Protein AF-A0A498LX15-F1 (afdb_monomer_lite)

Foldseek 3Di:
DPPADDDDPVLVVPADDCVVVFLADPVPDLADLAFFKDFDDDVLVVQQLCCVPAAVVDHWWKFFPDWDADPLEIEGEIETHHPVCCVVCVPTHTADQPPDPAWHDPSRDIDGPWPGNHQKDQWDWDDDPNYTDIDGDPPIDGHRGYDYDYHYDDPDDRDDPPVSRLVRMGTGHHDPVHDPPPPDDRDGSVVVVVVSVVPDDPDPDDPDD

Sequence (209 aa):
MKRFPDRSEAERAAQSPFLSTFTTSPAFSETSRYGNFRFTFPLTELMEAYKNQKCDGQEPVLRVFGTRLFKQEIEYVVLVHSPQSDEQFRDIPLLTSTSSPVVAYDRHQITWKAQAICETHHFQLETSGKTVEIQNKHPFQFYVWDHVSFVFHTKGMLTFPKKKLKASLSCLDLDPKVNLSCGENCSSLEAAKSFLKTLVDDEDGEEHA

Organism: Labeo rohita (NCBI:txid84645)

Secondary structure (DSSP, 8-state):
---S----HHHHHTS---GGGT--SGGG-SSBSS-SEEE---HHHHHHHHHHHHSTTSPPEEEEEEEEEETTEEEEEEEEE-GGGGGGGTTSPB--TTT-SSEEE-SS-EEE--S---SEEEEEEEEETTEEEEEEEEEEEE--EEEEEEEE--SSPPP--HHHHHHHEEE-PBPTT----SSS-PPPHHHHHHHHHHSPPPP------

Radius of gyration: 21.15 Å; chains: 1; bounding box: 55×47×57 Å

pLDDT: mean 82.87, std 12.57, range [35.38, 96.69]

Structure (mmCIF, N/CA/C/O backbone):
data_AF-A0A498LX15-F1
#
_entry.id   AF-A0A498LX15-F1
#
loop_
_atom_site.group_PDB
_atom_site.id
_atom_site.type_symbol
_atom_site.label_atom_id
_atom_site.label_alt_id
_atom_site.label_comp_id
_atom_site.label_asym_id
_atom_site.label_entity_id
_atom_site.label_seq_id
_atom_site.pdbx_PDB_ins_code
_atom_site.Cartn_x
_atom_site.Cartn_y
_atom_site.Cartn_z
_atom_site.occupancy
_atom_site.B_iso_or_equiv
_atom_site.auth_seq_id
_atom_site.auth_comp_id
_atom_site.auth_asym_id
_atom_site.auth_atom_id
_atom_site.pdbx_PDB_model_num
ATOM 1 N N . MET A 1 1 ? 24.096 -19.742 -7.261 1.00 39.66 1 MET A N 1
ATOM 2 C CA . MET A 1 1 ? 24.780 -18.997 -8.343 1.00 39.66 1 MET A CA 1
ATOM 3 C C . MET A 1 1 ? 24.643 -17.506 -8.044 1.00 39.66 1 MET A C 1
ATOM 5 O O . MET A 1 1 ? 23.520 -17.017 -8.025 1.00 39.66 1 MET A O 1
ATOM 9 N N . LYS A 1 2 ? 25.735 -16.806 -7.705 1.00 43.66 2 LYS A N 1
ATOM 10 C CA . LYS A 1 2 ? 25.717 -15.348 -7.472 1.00 43.66 2 LYS A CA 1
ATOM 11 C C . LYS A 1 2 ? 25.572 -14.670 -8.843 1.00 43.66 2 LYS A C 1
ATOM 13 O O . LYS A 1 2 ? 26.481 -14.773 -9.655 1.00 43.66 2 LYS A O 1
ATOM 18 N N . ARG A 1 3 ? 24.409 -14.069 -9.131 1.00 56.31 3 ARG A N 1
ATOM 19 C CA . ARG A 1 3 ? 24.126 -13.394 -10.419 1.00 56.31 3 ARG A CA 1
ATOM 20 C C . ARG A 1 3 ? 24.684 -11.970 -10.506 1.00 56.31 3 ARG A C 1
ATOM 22 O O . ARG A 1 3 ? 24.681 -11.400 -11.586 1.00 56.31 3 ARG A O 1
ATOM 29 N N . PHE A 1 4 ? 25.151 -11.407 -9.394 1.00 61.66 4 PHE A N 1
ATOM 30 C CA . PHE A 1 4 ? 25.659 -10.039 -9.332 1.00 61.66 4 PHE A CA 1
ATOM 31 C C . PHE A 1 4 ? 27.114 -10.020 -8.860 1.00 61.66 4 PHE A C 1
ATOM 33 O O . PHE A 1 4 ? 27.457 -10.803 -7.968 1.00 61.66 4 PHE A O 1
ATOM 40 N N . PRO A 1 5 ? 27.952 -9.125 -9.416 1.00 69.62 5 PRO A N 1
ATOM 41 C CA . PRO A 1 5 ? 29.314 -8.944 -8.942 1.00 69.62 5 PRO A CA 1
ATOM 42 C C . PRO A 1 5 ? 29.288 -8.332 -7.540 1.00 69.62 5 PRO A C 1
ATOM 44 O O . PRO A 1 5 ? 28.443 -7.478 -7.241 1.00 69.62 5 PRO A O 1
ATOM 47 N N . ASP A 1 6 ? 30.219 -8.764 -6.689 1.00 77.69 6 ASP A N 1
ATOM 48 C CA . ASP A 1 6 ? 30.437 -8.126 -5.395 1.00 77.69 6 ASP A CA 1
ATOM 49 C C . ASP A 1 6 ? 30.920 -6.691 -5.637 1.00 77.69 6 ASP A C 1
ATOM 51 O O . ASP A 1 6 ? 31.949 -6.454 -6.270 1.00 77.69 6 ASP A O 1
ATOM 55 N N . ARG A 1 7 ? 30.113 -5.736 -5.172 1.00 74.88 7 ARG A N 1
ATOM 56 C CA . ARG A 1 7 ? 30.312 -4.296 -5.349 1.00 74.88 7 ARG A CA 1
ATOM 57 C C . ARG A 1 7 ? 30.444 -3.612 -4.002 1.00 74.88 7 ARG A C 1
ATOM 59 O O . ARG A 1 7 ? 29.657 -3.903 -3.095 1.00 74.88 7 ARG A O 1
ATOM 66 N N . SER A 1 8 ? 31.396 -2.691 -3.918 1.00 81.19 8 SER A N 1
ATOM 67 C CA . SER A 1 8 ? 31.533 -1.735 -2.821 1.00 81.19 8 SER A CA 1
ATOM 68 C C . SER A 1 8 ? 30.362 -0.749 -2.795 1.00 81.19 8 SER A C 1
ATOM 70 O O . SER A 1 8 ? 29.613 -0.604 -3.762 1.00 81.19 8 SER A O 1
ATOM 72 N N . GLU A 1 9 ? 30.195 -0.056 -1.674 1.00 81.69 9 GLU A N 1
ATOM 73 C CA . GLU A 1 9 ? 29.127 0.928 -1.492 1.00 81.69 9 GLU A CA 1
ATOM 74 C C . GLU A 1 9 ? 29.247 2.109 -2.469 1.00 81.69 9 GLU A C 1
ATOM 76 O O . GLU A 1 9 ? 28.257 2.496 -3.086 1.00 81.69 9 GLU A O 1
ATOM 81 N N . ALA A 1 10 ? 30.471 2.592 -2.718 1.00 80.00 10 ALA A N 1
ATOM 82 C CA . ALA A 1 10 ? 30.743 3.641 -3.702 1.00 80.00 10 ALA A CA 1
ATOM 83 C C . ALA A 1 10 ? 30.374 3.215 -5.136 1.00 80.00 10 ALA A C 1
ATOM 85 O O . ALA A 1 10 ? 29.780 3.990 -5.882 1.00 80.00 10 ALA A O 1
ATOM 86 N N . GLU A 1 11 ? 30.660 1.965 -5.515 1.00 76.88 11 GLU A N 1
ATOM 87 C CA . GLU A 1 11 ? 30.295 1.421 -6.833 1.00 76.88 11 GLU A CA 1
ATOM 88 C C . GLU A 1 11 ? 28.773 1.262 -6.995 1.00 76.88 11 GLU A C 1
ATOM 90 O O . GLU A 1 11 ? 28.254 1.416 -8.098 1.00 76.88 11 GLU A O 1
ATOM 95 N N . ARG A 1 12 ? 28.036 0.982 -5.909 1.00 76.88 12 ARG A N 1
ATOM 96 C CA . ARG A 1 12 ? 26.562 0.962 -5.925 1.00 76.88 12 ARG A CA 1
ATOM 97 C C . ARG A 1 12 ? 25.975 2.366 -6.022 1.00 76.88 12 ARG A C 1
ATOM 99 O O . ARG A 1 12 ? 25.007 2.549 -6.747 1.00 76.88 12 ARG A O 1
ATOM 106 N N . ALA A 1 13 ? 26.558 3.338 -5.325 1.00 77.50 13 ALA A N 1
ATOM 107 C CA . ALA A 1 13 ? 26.112 4.729 -5.362 1.00 77.50 13 ALA A CA 1
ATOM 108 C C . ALA A 1 13 ? 26.361 5.399 -6.726 1.00 77.50 13 ALA A C 1
ATOM 110 O O . ALA A 1 13 ? 25.572 6.238 -7.147 1.00 77.50 13 ALA A O 1
ATOM 111 N N . ALA A 1 14 ? 27.424 5.009 -7.438 1.00 78.19 14 ALA A N 1
ATOM 112 C CA . ALA A 1 14 ? 27.728 5.513 -8.779 1.00 78.19 14 ALA A CA 1
ATOM 113 C C . ALA A 1 14 ? 26.851 4.901 -9.894 1.00 78.19 14 ALA A C 1
ATOM 115 O O . ALA A 1 14 ? 26.885 5.370 -11.031 1.00 78.19 14 ALA A O 1
ATOM 116 N N . GLN A 1 15 ? 26.077 3.849 -9.599 1.00 75.94 15 GLN A N 1
ATOM 117 C CA . GLN A 1 15 ? 25.176 3.211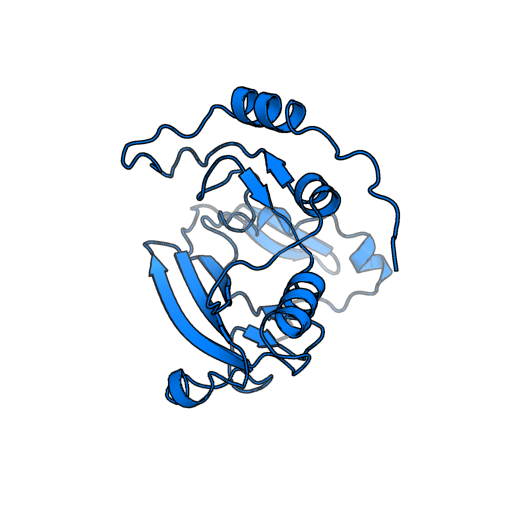 -10.558 1.00 75.94 15 GLN A CA 1
ATOM 118 C C . GLN A 1 15 ? 24.041 4.175 -10.929 1.00 75.94 15 GLN A C 1
ATOM 120 O O . GLN A 1 15 ? 23.268 4.598 -10.070 1.00 75.94 15 GLN A O 1
ATOM 125 N N . SER A 1 16 ? 23.878 4.452 -12.226 1.00 76.75 16 SER A N 1
ATOM 126 C CA . SER A 1 16 ? 22.709 5.185 -12.717 1.00 76.75 16 SER A CA 1
ATOM 127 C C . SER A 1 16 ? 21.409 4.486 -12.284 1.00 76.75 16 SER A C 1
ATOM 129 O O . SER A 1 16 ? 21.320 3.258 -12.409 1.00 76.75 16 SER A O 1
ATOM 131 N N . PRO A 1 17 ? 20.394 5.223 -11.795 1.00 78.50 17 PRO A N 1
ATOM 132 C CA . PRO A 1 17 ? 19.120 4.633 -11.398 1.00 78.50 17 PRO A CA 1
ATOM 133 C C . PRO A 1 17 ? 18.496 3.849 -12.557 1.00 78.50 17 PRO A C 1
ATOM 135 O O . PRO A 1 17 ? 18.144 4.425 -13.581 1.00 78.50 17 PRO A O 1
ATOM 138 N N . PHE A 1 18 ? 18.377 2.530 -12.399 1.00 78.44 18 PHE A N 1
ATOM 139 C CA . PHE A 1 18 ? 17.846 1.639 -13.438 1.00 78.44 18 PHE A CA 1
ATOM 140 C C . PHE A 1 18 ? 16.548 0.940 -13.032 1.00 78.44 18 PHE A C 1
ATOM 142 O O . PHE A 1 18 ? 15.876 0.359 -13.875 1.00 78.44 18 PHE A O 1
ATOM 149 N N . LEU A 1 19 ? 16.186 0.964 -11.744 1.00 79.56 19 LEU A N 1
ATOM 150 C CA . LEU A 1 19 ? 15.029 0.224 -11.231 1.00 79.56 19 LEU A CA 1
ATOM 151 C C . LEU A 1 19 ? 13.710 0.692 -11.856 1.00 79.56 19 LEU A C 1
ATOM 153 O O . LEU A 1 19 ? 12.856 -0.145 -12.131 1.00 79.56 19 LEU A O 1
ATOM 157 N N . SER A 1 20 ? 13.583 1.987 -12.166 1.00 80.88 20 SER A N 1
ATOM 158 C CA . SER A 1 20 ? 12.406 2.554 -12.838 1.00 80.88 20 SER A CA 1
ATOM 159 C C . SER A 1 20 ? 12.133 1.923 -14.206 1.00 80.88 20 SER A C 1
ATOM 161 O O . SER A 1 20 ? 10.986 1.827 -14.631 1.00 80.88 20 SER A O 1
ATOM 163 N N . THR A 1 21 ? 13.171 1.420 -14.878 1.00 81.75 21 THR A N 1
ATOM 164 C CA . THR A 1 21 ? 13.057 0.686 -16.146 1.00 81.75 21 THR A CA 1
ATOM 165 C C . THR A 1 21 ? 12.397 -0.689 -15.975 1.00 81.75 21 THR A C 1
ATOM 167 O O . THR A 1 21 ? 11.868 -1.245 -16.936 1.00 81.75 21 THR A O 1
ATOM 170 N N . PHE A 1 22 ? 12.405 -1.239 -14.756 1.00 80.69 22 PHE A N 1
ATOM 171 C CA . PHE A 1 22 ? 11.835 -2.546 -14.419 1.00 80.69 22 PHE A CA 1
ATOM 172 C C . PHE A 1 22 ? 10.541 -2.452 -13.599 1.00 80.69 22 PHE A C 1
ATOM 174 O O . PHE A 1 22 ? 9.802 -3.428 -13.552 1.00 80.69 22 PHE A O 1
ATOM 181 N N . THR A 1 23 ? 10.228 -1.311 -12.982 1.00 85.19 23 THR A N 1
ATOM 182 C CA . THR A 1 23 ? 8.985 -1.083 -12.221 1.00 85.19 23 THR A CA 1
ATOM 183 C C . THR A 1 23 ? 7.890 -0.488 -13.112 1.00 85.19 23 THR A C 1
ATOM 185 O O . THR A 1 23 ? 7.385 0.599 -12.845 1.00 85.19 23 THR A O 1
ATOM 188 N N . THR A 1 24 ? 7.551 -1.156 -14.216 1.00 84.75 24 THR A N 1
ATOM 189 C CA . THR A 1 24 ? 6.571 -0.644 -15.198 1.00 84.75 24 THR A CA 1
ATOM 190 C C . THR A 1 24 ? 5.137 -1.094 -14.926 1.00 84.75 24 THR A C 1
ATOM 192 O O . THR A 1 24 ? 4.240 -0.763 -15.697 1.00 84.75 24 THR A O 1
ATOM 195 N N . SER A 1 25 ? 4.895 -1.880 -13.871 1.00 85.31 25 SER A N 1
ATOM 196 C CA . SER A 1 25 ? 3.533 -2.287 -13.525 1.00 85.31 25 SER A CA 1
ATOM 197 C C . SER A 1 25 ? 2.698 -1.099 -13.035 1.00 85.31 25 SER A C 1
ATOM 199 O O . SER A 1 25 ? 3.251 -0.214 -12.375 1.00 85.31 25 SER A O 1
ATOM 201 N N . PRO A 1 26 ? 1.369 -1.126 -13.212 1.00 84.38 26 PRO A N 1
ATOM 202 C CA . PRO A 1 26 ? 0.487 -0.085 -12.704 1.00 84.38 26 PRO A CA 1
ATOM 203 C C . PRO A 1 26 ? 0.595 0.226 -11.203 1.00 84.38 26 PRO A C 1
ATOM 205 O O . PRO A 1 26 ? 0.297 1.350 -10.815 1.00 84.38 26 PRO A O 1
ATOM 208 N N . ALA A 1 27 ? 1.067 -0.705 -10.362 1.00 82.62 27 ALA A N 1
ATOM 209 C CA . ALA A 1 27 ? 1.328 -0.442 -8.940 1.00 82.62 27 ALA A CA 1
ATOM 210 C C . ALA A 1 27 ? 2.377 0.663 -8.690 1.00 82.62 27 ALA A C 1
ATOM 212 O O . ALA A 1 27 ? 2.374 1.285 -7.630 1.00 82.62 27 ALA A O 1
ATOM 213 N N . PHE A 1 28 ? 3.256 0.914 -9.664 1.00 83.06 28 PHE A N 1
ATOM 214 C CA . PHE A 1 28 ? 4.273 1.970 -9.635 1.00 83.06 28 PHE A CA 1
ATOM 215 C C . PHE A 1 28 ? 3.934 3.131 -10.580 1.00 83.06 28 PHE A C 1
ATOM 217 O O . PHE A 1 28 ? 4.784 3.983 -10.828 1.00 83.06 28 PHE A O 1
ATOM 224 N N . SER A 1 29 ? 2.720 3.159 -11.140 1.00 83.12 29 SER A N 1
ATOM 225 C CA . SER A 1 29 ? 2.302 4.246 -12.019 1.00 83.12 29 SER A CA 1
ATOM 226 C C . SER A 1 29 ? 1.956 5.502 -11.223 1.00 83.12 29 SER A C 1
ATOM 228 O O . SER A 1 29 ? 1.373 5.443 -10.139 1.00 83.12 29 SER A O 1
ATOM 230 N N . GLU A 1 30 ? 2.244 6.653 -11.823 1.00 84.44 30 GLU A N 1
ATOM 231 C CA . GLU A 1 30 ? 1.753 7.956 -11.366 1.00 84.44 30 GLU A CA 1
ATOM 232 C C . GLU A 1 30 ? 0.276 8.179 -11.744 1.00 84.44 30 GLU A C 1
ATOM 234 O O . GLU A 1 30 ? -0.365 9.111 -11.265 1.00 84.44 30 GLU A O 1
ATOM 239 N N . THR A 1 31 ? -0.300 7.318 -12.589 1.00 86.94 31 THR A N 1
ATOM 240 C CA . THR A 1 31 ? -1.735 7.323 -12.899 1.00 86.94 31 THR A CA 1
ATOM 241 C C . THR A 1 31 ? -2.505 6.432 -11.932 1.00 86.94 31 THR A C 1
ATOM 243 O O . THR A 1 31 ? -2.079 5.327 -11.601 1.00 86.94 31 THR A O 1
ATOM 246 N N . SER A 1 32 ? -3.695 6.859 -11.535 1.00 85.88 32 SER A N 1
ATOM 247 C CA . SER A 1 32 ? -4.567 6.112 -10.642 1.00 85.88 32 SER A CA 1
ATOM 248 C C . SER A 1 32 ? -5.523 5.189 -11.390 1.00 85.88 32 SER A C 1
ATOM 250 O O . SER A 1 32 ? -6.193 5.585 -12.344 1.00 85.88 32 SER A O 1
ATOM 252 N N . ARG A 1 33 ? -5.656 3.964 -10.879 1.00 83.31 33 ARG A N 1
ATOM 253 C CA . ARG A 1 33 ? -6.674 2.987 -11.295 1.00 83.31 33 ARG A CA 1
ATOM 254 C C . ARG A 1 33 ? -7.901 2.978 -10.382 1.00 83.31 33 ARG A C 1
ATOM 256 O O . ARG A 1 33 ? -8.758 2.129 -10.561 1.00 83.31 33 ARG A O 1
ATOM 263 N N . TYR A 1 34 ? -7.984 3.888 -9.409 1.00 82.75 34 TYR A N 1
ATOM 264 C CA . TYR A 1 34 ? -9.022 3.880 -8.367 1.00 82.75 34 TYR A CA 1
ATOM 265 C C . TYR A 1 34 ? -9.732 5.236 -8.189 1.00 82.75 34 TYR A C 1
ATOM 267 O O . TYR A 1 34 ? -10.555 5.385 -7.292 1.00 82.75 34 TYR A O 1
ATOM 275 N N . GLY A 1 35 ? -9.429 6.224 -9.040 1.00 86.69 35 GLY A N 1
ATOM 276 C CA . GLY A 1 35 ? -10.021 7.568 -9.012 1.00 86.69 35 GLY A CA 1
ATOM 277 C C . GLY A 1 35 ? -8.981 8.685 -8.896 1.00 86.69 35 GLY A C 1
ATOM 278 O O . GLY A 1 35 ? -7.796 8.427 -8.712 1.00 86.69 35 GLY A O 1
ATOM 279 N N . ASN A 1 36 ? -9.402 9.947 -9.003 1.00 88.88 36 ASN A N 1
ATOM 280 C CA . ASN A 1 36 ? -8.463 11.077 -9.076 1.00 88.88 36 ASN A CA 1
ATOM 281 C C . ASN A 1 36 ? -7.763 11.418 -7.760 1.00 88.88 36 ASN A C 1
ATOM 283 O O . ASN A 1 36 ? -6.803 12.177 -7.777 1.00 88.88 36 ASN A O 1
ATOM 287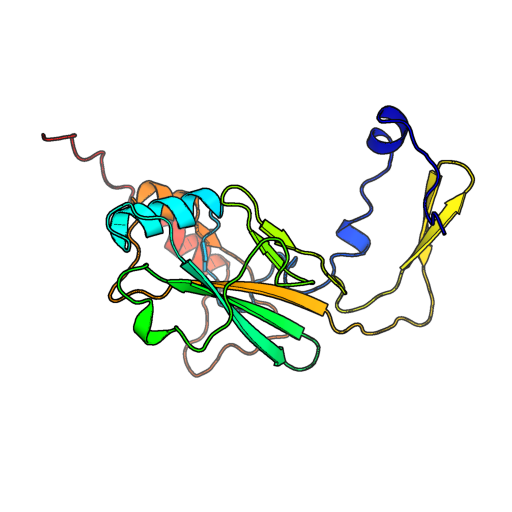 N N . PHE A 1 37 ? -8.249 10.913 -6.630 1.00 89.19 37 PHE A N 1
ATOM 288 C CA . PHE A 1 37 ? -7.756 11.266 -5.306 1.00 89.19 37 PHE A CA 1
ATOM 289 C C . PHE A 1 37 ? -7.032 10.076 -4.686 1.00 89.19 37 PHE A C 1
ATOM 291 O O . PHE A 1 37 ? -7.610 8.999 -4.548 1.00 89.19 37 PHE A O 1
ATOM 298 N N . ARG A 1 38 ? -5.776 10.276 -4.281 1.00 90.50 38 ARG A N 1
ATOM 299 C CA . ARG A 1 38 ? -4.981 9.266 -3.574 1.00 90.50 38 ARG A CA 1
ATOM 300 C C . ARG A 1 38 ? -4.407 9.849 -2.297 1.00 90.50 38 ARG A C 1
ATOM 302 O O . ARG A 1 38 ? -3.636 10.807 -2.348 1.00 90.50 38 ARG A O 1
ATOM 309 N N . PHE A 1 39 ? -4.718 9.216 -1.173 1.00 92.06 39 PHE A N 1
ATOM 310 C CA . PHE A 1 39 ? -4.002 9.448 0.073 1.00 92.06 39 PHE A CA 1
ATOM 311 C C . PHE A 1 39 ? -2.748 8.575 0.125 1.00 92.06 39 PHE A C 1
ATOM 313 O O . PHE A 1 39 ? -2.809 7.381 -0.162 1.00 92.06 39 PHE A O 1
ATOM 320 N N . THR A 1 40 ? -1.615 9.165 0.496 1.00 92.69 40 THR A N 1
ATOM 321 C CA . THR A 1 40 ? -0.347 8.450 0.670 1.00 92.69 40 THR A CA 1
ATOM 322 C C . THR A 1 40 ? 0.121 8.589 2.112 1.00 92.69 40 THR A C 1
ATOM 324 O O . THR A 1 40 ? 0.394 9.694 2.572 1.00 92.69 40 THR A O 1
ATOM 327 N N . PHE A 1 41 ? 0.235 7.461 2.810 1.00 92.38 41 PHE A N 1
ATOM 328 C CA . PHE A 1 41 ? 0.655 7.400 4.207 1.00 92.38 41 PHE A CA 1
ATOM 329 C C . PHE A 1 41 ? 1.821 6.427 4.389 1.00 92.38 41 PHE A C 1
ATOM 331 O O . PHE A 1 41 ? 1.852 5.387 3.723 1.00 92.38 41 PHE A O 1
ATOM 338 N N . PRO A 1 42 ? 2.746 6.701 5.328 1.00 91.06 42 PRO A N 1
ATOM 339 C CA . PRO A 1 42 ? 3.625 5.669 5.849 1.00 91.06 42 PRO A CA 1
ATOM 340 C C . PRO A 1 42 ? 2.780 4.546 6.445 1.00 91.06 42 PRO A C 1
ATOM 342 O O . PRO A 1 42 ? 1.866 4.790 7.233 1.00 91.06 42 PRO A O 1
ATOM 345 N N . LEU A 1 43 ? 3.094 3.301 6.099 1.00 89.44 43 LEU A N 1
ATOM 346 C CA . LEU A 1 43 ? 2.342 2.171 6.630 1.00 89.44 43 LEU A CA 1
ATOM 347 C C . LEU A 1 43 ? 2.417 2.100 8.162 1.00 89.44 43 LEU A C 1
ATOM 349 O O . LEU A 1 43 ? 1.411 1.810 8.797 1.00 89.44 43 LEU A O 1
ATOM 353 N N . THR A 1 44 ? 3.577 2.393 8.752 1.00 90.56 44 THR A N 1
ATOM 354 C CA . THR A 1 44 ? 3.768 2.435 10.212 1.00 90.56 44 THR A CA 1
ATOM 355 C C . THR A 1 44 ? 2.749 3.341 10.892 1.00 90.56 44 THR A C 1
ATOM 357 O O . THR A 1 44 ? 2.140 2.956 11.884 1.00 90.56 44 THR A O 1
ATOM 360 N N . GLU A 1 45 ? 2.486 4.501 10.298 1.00 92.19 45 GLU A N 1
ATOM 361 C CA . GLU A 1 45 ? 1.500 5.450 10.792 1.00 92.19 45 GLU A CA 1
ATOM 362 C C . GLU A 1 45 ? 0.069 4.900 10.704 1.00 92.19 45 GLU A C 1
ATOM 364 O O . GLU A 1 45 ? -0.702 5.031 11.655 1.00 92.19 45 GLU A O 1
ATOM 369 N N . LEU A 1 46 ? -0.294 4.255 9.587 1.00 93.00 46 LEU A N 1
ATOM 370 C CA . LEU A 1 46 ? -1.604 3.606 9.454 1.00 93.00 46 LEU A CA 1
ATOM 371 C C . LEU A 1 46 ? -1.780 2.501 10.502 1.00 93.00 46 LEU A C 1
ATOM 373 O O . LEU A 1 46 ? -2.850 2.386 11.100 1.00 93.00 46 LEU A O 1
ATOM 377 N N . MET A 1 47 ? -0.732 1.710 10.741 1.00 92.94 47 MET A N 1
ATOM 378 C CA . MET A 1 47 ? -0.735 0.627 11.725 1.00 92.94 47 MET A CA 1
ATOM 379 C C . MET A 1 47 ? -0.873 1.160 13.154 1.00 92.94 47 MET A C 1
ATOM 381 O O . MET A 1 47 ? -1.669 0.618 13.919 1.00 92.94 47 MET A O 1
ATOM 385 N N . GLU A 1 48 ? -0.171 2.240 13.510 1.00 93.56 48 GLU A N 1
ATOM 386 C CA . GLU A 1 48 ? -0.308 2.906 14.814 1.00 93.56 48 GLU A CA 1
ATOM 387 C C . GLU A 1 48 ? -1.694 3.523 15.006 1.00 93.56 48 GLU A C 1
ATOM 389 O O . GLU A 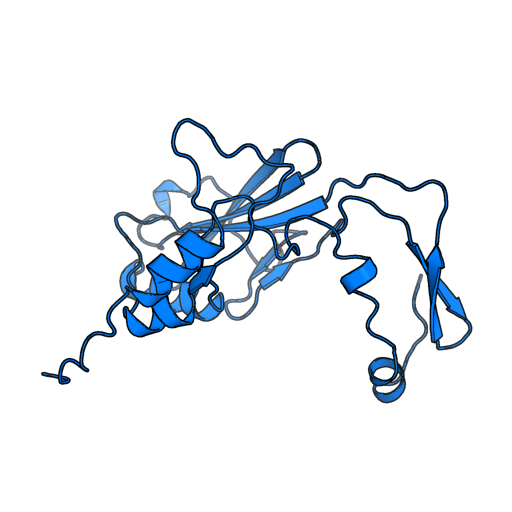1 48 ? -2.328 3.323 16.045 1.00 93.56 48 GLU A O 1
ATOM 394 N N . ALA A 1 49 ? -2.207 4.234 13.998 1.00 94.88 49 ALA A N 1
ATOM 395 C CA . ALA A 1 49 ? -3.551 4.796 14.044 1.00 94.88 49 ALA A CA 1
ATOM 396 C C . ALA A 1 49 ? -4.599 3.691 14.232 1.00 94.88 49 ALA A C 1
ATOM 398 O O . ALA A 1 49 ? -5.497 3.817 15.066 1.00 94.88 49 ALA A O 1
ATOM 399 N N . TYR A 1 50 ? -4.462 2.584 13.497 1.00 96.06 50 TYR A N 1
ATOM 400 C CA . TYR A 1 50 ? -5.356 1.438 13.606 1.00 96.06 50 TYR A CA 1
ATOM 401 C C . TYR A 1 50 ? -5.259 0.765 14.981 1.00 96.06 50 TYR A C 1
ATOM 403 O O . TYR A 1 50 ? -6.285 0.528 15.615 1.00 96.06 50 TYR A O 1
ATOM 411 N N . LYS A 1 51 ? -4.044 0.541 15.491 1.00 95.19 51 LYS A N 1
ATOM 412 C CA . LYS A 1 51 ? -3.789 0.026 16.843 1.00 95.19 51 LYS A CA 1
ATOM 413 C C . LYS A 1 51 ? -4.506 0.854 17.911 1.00 95.19 51 LYS A C 1
ATOM 415 O O . LYS A 1 51 ? -5.234 0.305 18.737 1.00 95.19 51 LYS A O 1
ATOM 420 N N . ASN A 1 52 ? -4.348 2.173 17.864 1.00 95.62 52 ASN A N 1
ATOM 421 C CA . ASN A 1 52 ? -4.906 3.071 18.873 1.00 95.62 52 ASN A CA 1
ATOM 422 C C . ASN A 1 52 ? -6.432 3.197 18.766 1.00 95.62 52 ASN A C 1
ATOM 424 O O . ASN A 1 52 ? -7.114 3.229 19.783 1.00 95.62 52 ASN A O 1
ATOM 428 N N . GLN A 1 53 ? -6.980 3.250 17.549 1.00 96.44 53 GLN A N 1
ATOM 429 C CA . GLN A 1 53 ? -8.409 3.516 17.341 1.00 96.44 53 GLN A CA 1
ATOM 430 C C . GLN A 1 53 ? -9.280 2.260 17.272 1.00 96.44 53 GLN A C 1
ATOM 432 O O . GLN A 1 53 ? -10.492 2.358 17.466 1.00 96.44 53 GLN A O 1
ATOM 437 N N . LYS A 1 54 ? -8.710 1.110 16.891 1.00 95.50 54 LYS A N 1
ATOM 438 C CA . LYS A 1 54 ? -9.461 -0.116 16.568 1.00 95.50 54 LYS A CA 1
ATOM 439 C C . LYS A 1 54 ? -9.025 -1.338 17.371 1.00 95.50 54 LYS A C 1
ATOM 441 O O . LYS A 1 54 ? -9.775 -2.308 17.383 1.00 95.50 54 LYS A O 1
ATOM 446 N N . CYS A 1 55 ? -7.866 -1.303 18.032 1.00 95.44 55 CYS A N 1
ATOM 447 C CA . CYS A 1 55 ? -7.335 -2.440 18.790 1.00 95.44 55 CYS A CA 1
ATOM 448 C C . CYS A 1 55 ? -7.185 -2.180 20.294 1.00 95.44 55 CYS A C 1
ATOM 450 O O . CYS A 1 55 ? -6.562 -2.995 20.970 1.00 95.44 55 CYS A O 1
ATOM 452 N N . ASP A 1 56 ? -7.712 -1.078 20.832 1.00 93.56 56 ASP A N 1
ATOM 453 C CA . ASP A 1 56 ? -7.521 -0.675 22.237 1.00 93.56 56 ASP A CA 1
ATOM 454 C C . ASP A 1 56 ? -6.032 -0.616 22.637 1.00 93.56 56 ASP A C 1
ATOM 456 O O . ASP A 1 56 ? -5.632 -1.031 23.725 1.00 93.56 56 ASP A O 1
ATOM 460 N N . GLY A 1 57 ? -5.176 -0.174 21.708 1.00 94.12 57 GLY A N 1
ATOM 461 C CA . GLY A 1 57 ? -3.728 -0.114 21.905 1.00 94.12 57 GLY A CA 1
ATOM 462 C C . GLY A 1 57 ? -3.008 -1.465 21.807 1.00 94.12 57 GLY A C 1
ATOM 463 O O . GLY A 1 57 ? -1.791 -1.508 21.981 1.00 94.12 57 GLY A O 1
ATOM 464 N N . GLN A 1 58 ? -3.705 -2.565 21.506 1.00 94.81 58 GLN A N 1
ATOM 465 C CA . GLN A 1 58 ? -3.079 -3.868 21.268 1.00 94.81 58 GLN A CA 1
ATOM 466 C C . GLN A 1 58 ? -2.539 -3.992 19.841 1.0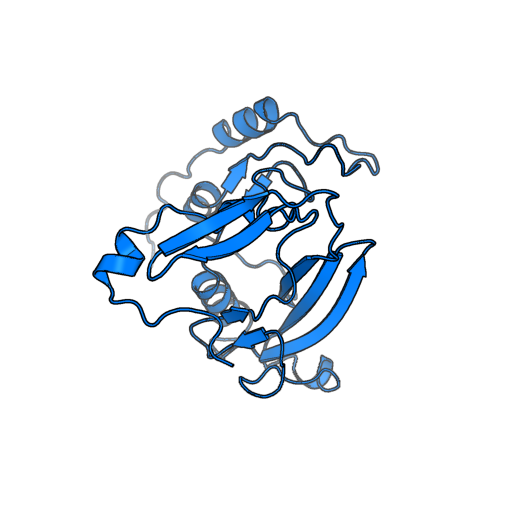0 94.81 58 GLN A C 1
ATOM 468 O O . GLN A 1 58 ? -3.056 -3.385 18.904 1.00 94.81 58 GLN A O 1
ATOM 473 N N . GLU A 1 59 ? -1.505 -4.814 19.663 1.00 93.12 59 GLU A N 1
ATOM 474 C CA . GLU A 1 59 ? -0.935 -5.061 18.338 1.00 93.12 59 GLU A CA 1
ATOM 475 C C . GLU A 1 59 ? -1.984 -5.653 17.380 1.00 93.12 59 GLU A C 1
ATOM 477 O O . GLU A 1 59 ? -2.613 -6.660 17.719 1.00 93.12 59 GLU A O 1
ATOM 482 N N . PRO A 1 60 ? -2.178 -5.066 16.183 1.00 94.81 60 PRO A N 1
ATOM 483 C CA . PRO A 1 60 ? -3.060 -5.636 15.174 1.00 94.81 60 PRO A CA 1
ATOM 484 C C . PRO A 1 60 ? -2.597 -7.033 14.752 1.00 94.81 60 PRO A C 1
ATOM 486 O O . PRO A 1 60 ? -1.399 -7.313 14.660 1.00 94.81 60 PRO A O 1
ATOM 489 N N . VAL A 1 61 ? -3.555 -7.898 14.436 1.00 94.62 61 VAL A N 1
ATOM 490 C CA . VAL A 1 61 ? -3.304 -9.246 13.923 1.00 94.62 61 VAL A CA 1
ATOM 491 C C . VAL A 1 61 ? -3.329 -9.201 12.399 1.00 94.62 61 VAL A C 1
ATOM 493 O O . VAL A 1 61 ? -4.262 -8.660 11.801 1.00 94.62 61 VAL A O 1
ATOM 496 N N . LEU A 1 62 ? -2.298 -9.761 11.764 1.00 94.75 62 LEU A N 1
ATOM 497 C CA . LEU A 1 62 ? -2.187 -9.828 10.310 1.00 94.75 62 LEU A CA 1
ATOM 498 C C . LEU A 1 62 ? -2.390 -11.264 9.846 1.00 94.75 62 LEU A C 1
ATOM 500 O O . LEU A 1 62 ? -1.778 -12.184 10.388 1.00 94.75 62 LEU A O 1
ATOM 504 N N . ARG A 1 63 ? -3.217 -11.463 8.822 1.00 94.69 63 ARG A N 1
ATOM 505 C CA . ARG A 1 63 ? -3.539 -12.783 8.272 1.00 94.69 63 ARG A CA 1
ATOM 506 C C . ARG A 1 63 ? -3.443 -12.789 6.751 1.00 94.69 63 ARG A C 1
ATOM 508 O O . ARG A 1 63 ? -3.771 -11.805 6.091 1.00 94.69 63 ARG A O 1
ATOM 515 N N . VAL A 1 64 ? -2.996 -13.907 6.188 1.00 94.31 64 VAL A N 1
ATOM 516 C CA . VAL A 1 64 ? -2.920 -14.124 4.737 1.00 94.31 64 VAL A CA 1
ATOM 517 C C . VAL A 1 64 ? -4.331 -14.401 4.222 1.00 94.31 64 VAL A C 1
ATOM 519 O O . VAL A 1 64 ? -4.786 -15.541 4.231 1.00 94.31 64 VAL A O 1
ATOM 522 N N . PHE A 1 65 ? -5.039 -13.352 3.796 1.00 94.00 65 PHE A N 1
ATOM 523 C CA . PHE A 1 65 ? -6.429 -13.456 3.337 1.00 94.00 65 PHE A CA 1
ATOM 524 C C . PHE A 1 65 ? -6.543 -14.238 2.027 1.00 94.00 65 PHE A C 1
ATOM 526 O O . PHE A 1 65 ? -7.500 -14.976 1.798 1.00 94.00 65 PHE A O 1
ATOM 533 N N . GLY A 1 66 ? -5.545 -14.081 1.161 1.00 91.69 66 GLY A N 1
ATOM 534 C CA . GLY A 1 66 ? -5.378 -14.895 -0.029 1.00 91.69 66 GLY A CA 1
ATOM 535 C C . GLY A 1 66 ? -4.780 -14.118 -1.187 1.00 91.69 66 GLY A C 1
ATOM 536 O O . GLY A 1 66 ? -4.398 -12.957 -1.066 1.00 91.69 66 GLY A O 1
ATOM 537 N N . THR A 1 67 ? -4.734 -14.786 -2.330 1.00 92.44 67 THR A N 1
ATOM 538 C CA . THR A 1 67 ? -4.269 -14.213 -3.589 1.00 92.44 67 THR A CA 1
ATOM 539 C C . THR A 1 67 ? -5.467 -13.990 -4.505 1.00 92.44 67 THR A C 1
ATOM 541 O O . THR A 1 67 ? -6.386 -14.816 -4.550 1.00 92.44 67 THR A O 1
ATOM 544 N N . ARG A 1 68 ? -5.495 -12.865 -5.214 1.00 91.31 68 ARG A N 1
ATOM 545 C CA . ARG A 1 68 ? -6.454 -12.588 -6.286 1.00 91.31 68 ARG A CA 1
ATOM 546 C C . ARG A 1 68 ? -5.701 -12.443 -7.597 1.00 91.31 68 ARG A C 1
ATOM 548 O O . ARG A 1 68 ? -4.602 -11.902 -7.627 1.00 91.31 68 ARG A O 1
ATOM 555 N N . LEU A 1 69 ? -6.288 -12.970 -8.664 1.00 89.25 69 LEU A N 1
ATOM 556 C CA . LEU A 1 69 ? -5.734 -12.902 -10.009 1.00 89.25 69 LEU A CA 1
ATOM 557 C C . LEU A 1 69 ? -6.707 -12.124 -10.895 1.00 89.25 69 LEU A C 1
ATOM 559 O O . LEU A 1 69 ? -7.846 -12.548 -11.091 1.00 89.25 69 LEU A O 1
ATOM 563 N N . PHE A 1 70 ? -6.243 -11.010 -11.451 1.00 83.12 70 PHE A N 1
ATOM 564 C CA . PHE A 1 70 ? -7.006 -10.125 -12.322 1.00 83.12 70 PHE A CA 1
ATOM 565 C C . PHE A 1 70 ? -6.274 -9.939 -13.650 1.00 83.12 70 PHE A C 1
ATOM 567 O O . PHE A 1 70 ? -5.438 -9.056 -13.800 1.00 83.12 70 PHE A O 1
ATOM 574 N N . LYS A 1 71 ? -6.600 -10.747 -14.664 1.00 83.62 71 LYS A N 1
ATOM 575 C CA . LYS A 1 71 ? -5.909 -10.717 -15.969 1.00 83.62 71 LYS A CA 1
ATOM 576 C C . LYS A 1 71 ? -4.381 -10.880 -15.811 1.00 83.62 71 LYS A C 1
ATOM 578 O O . LYS A 1 71 ? -3.916 -12.006 -15.690 1.00 83.62 71 LYS A O 1
ATOM 583 N N . GLN A 1 72 ? -3.625 -9.778 -15.824 1.00 82.56 72 GLN A N 1
ATOM 584 C CA . GLN A 1 72 ? -2.160 -9.717 -15.694 1.00 82.56 72 GLN A CA 1
ATOM 585 C C . GLN A 1 72 ? -1.685 -9.258 -14.305 1.00 82.56 72 GLN A C 1
ATOM 587 O O . GLN A 1 72 ? -0.503 -8.995 -14.124 1.00 82.56 72 GLN A O 1
ATOM 592 N N . GLU A 1 73 ? -2.584 -9.154 -13.335 1.00 88.25 73 GLU A N 1
ATOM 593 C CA . GLU A 1 73 ? -2.316 -8.631 -11.998 1.00 88.25 73 GLU A CA 1
ATOM 594 C C . GLU A 1 73 ? -2.538 -9.721 -10.949 1.00 88.25 73 GLU A C 1
ATOM 596 O O . GLU A 1 73 ? -3.593 -10.357 -10.913 1.00 88.25 73 GLU A O 1
ATOM 601 N N . ILE A 1 74 ? -1.542 -9.934 -10.094 1.00 91.12 74 ILE A N 1
ATOM 602 C CA . ILE A 1 74 ? -1.639 -10.759 -8.893 1.00 91.12 74 ILE A CA 1
ATOM 603 C C . ILE A 1 74 ? -1.653 -9.827 -7.684 1.00 91.12 74 ILE A C 1
ATOM 605 O O . ILE A 1 74 ? -0.707 -9.083 -7.438 1.00 91.12 74 ILE A O 1
ATOM 609 N N . GLU A 1 75 ? -2.718 -9.886 -6.900 1.00 92.69 75 GLU A N 1
ATOM 610 C CA . GLU A 1 75 ? -2.835 -9.156 -5.644 1.00 92.69 75 GLU A CA 1
ATOM 611 C C . GLU A 1 75 ? -2.698 -10.134 -4.475 1.00 92.69 75 GLU A C 1
ATOM 613 O O . GLU A 1 75 ? -3.487 -11.074 -4.332 1.00 92.69 75 GLU A O 1
ATOM 618 N N . TYR A 1 76 ? -1.704 -9.910 -3.620 1.00 93.25 76 TYR A N 1
ATOM 619 C CA . TYR A 1 76 ? -1.560 -10.608 -2.347 1.00 93.25 76 TYR A CA 1
ATOM 620 C C . TYR A 1 76 ? -2.237 -9.798 -1.245 1.00 93.25 76 TYR A C 1
ATOM 622 O O . TYR A 1 76 ? -1.763 -8.730 -0.858 1.00 93.25 76 TYR A O 1
ATOM 630 N N . VAL A 1 77 ? -3.347 -10.315 -0.727 1.00 94.56 77 VAL A N 1
ATOM 631 C CA . VAL A 1 77 ? -4.178 -9.607 0.244 1.00 94.56 77 VAL A CA 1
ATOM 632 C C . VAL A 1 77 ? -3.799 -10.030 1.659 1.00 94.56 77 VAL A C 1
ATOM 634 O O . VAL A 1 77 ? -3.900 -11.204 2.032 1.00 94.56 77 VAL A O 1
ATOM 637 N N . VAL A 1 78 ? -3.398 -9.051 2.465 1.00 95.06 78 VAL A N 1
ATOM 638 C CA . VAL A 1 78 ? -3.170 -9.197 3.902 1.00 95.06 78 VAL A CA 1
ATOM 639 C C . VAL A 1 78 ? -4.330 -8.549 4.645 1.00 95.06 78 VAL A C 1
ATOM 641 O O . VAL A 1 78 ? -4.560 -7.345 4.544 1.00 95.06 78 VAL A O 1
ATOM 644 N N . LEU A 1 79 ? -5.058 -9.354 5.412 1.00 96.38 79 LEU A N 1
ATOM 645 C CA . LEU A 1 79 ? -6.070 -8.866 6.338 1.00 96.38 79 LEU A CA 1
ATOM 646 C C . LEU A 1 79 ? -5.376 -8.342 7.594 1.00 96.38 79 LEU A C 1
ATOM 648 O O . LEU A 1 79 ? -4.592 -9.064 8.205 1.00 96.38 79 LEU A O 1
ATOM 652 N N . VAL A 1 80 ? -5.709 -7.123 8.001 1.00 95.88 80 VAL A N 1
ATOM 653 C CA . VAL A 1 80 ? -5.326 -6.529 9.283 1.00 95.88 80 VAL A CA 1
ATOM 654 C C . VAL A 1 80 ? -6.591 -6.401 10.121 1.00 95.88 80 VAL A C 1
ATOM 656 O O . VAL A 1 80 ? -7.543 -5.740 9.706 1.00 95.88 80 VAL A O 1
ATOM 659 N N . HIS A 1 81 ? -6.634 -7.039 11.286 1.00 96.69 81 HIS A N 1
ATOM 660 C CA . HIS A 1 81 ? -7.791 -6.964 12.174 1.00 96.69 81 HIS A CA 1
ATOM 661 C C . HIS A 1 81 ? -7.385 -6.783 13.635 1.00 96.69 81 HIS A C 1
ATOM 663 O O . HIS A 1 81 ? -6.247 -7.042 14.031 1.00 96.69 81 HIS A O 1
ATOM 669 N N . SER A 1 82 ? -8.334 -6.336 14.455 1.00 95.94 82 SER A N 1
ATOM 670 C CA . SER A 1 82 ? -8.109 -6.207 15.888 1.00 95.94 82 SER A CA 1
ATOM 671 C C . SER A 1 82 ? -8.095 -7.584 16.574 1.00 95.94 82 SER A C 1
ATOM 673 O O . SER A 1 82 ? -8.840 -8.478 16.145 1.00 95.94 82 SER A O 1
ATOM 675 N N . PRO A 1 83 ? -7.306 -7.774 17.649 1.00 95.69 83 PRO A N 1
ATOM 676 C CA . PRO A 1 83 ? -7.309 -9.014 18.434 1.00 95.69 83 PRO A CA 1
ATOM 677 C C . PRO A 1 83 ? -8.693 -9.395 18.979 1.00 95.69 83 PRO A C 1
ATOM 679 O O . PRO A 1 83 ? -9.027 -10.567 19.096 1.00 95.69 83 PRO A O 1
ATOM 682 N N . GLN A 1 84 ? -9.551 -8.411 19.247 1.00 94.25 84 GLN A N 1
ATOM 683 C CA . GLN A 1 84 ? -10.929 -8.617 19.701 1.00 94.25 84 GLN A CA 1
ATOM 684 C C . GLN A 1 84 ? -11.808 -9.313 18.641 1.00 94.25 84 GLN A C 1
ATOM 686 O O . GLN A 1 84 ? -12.868 -9.839 18.970 1.00 94.25 84 GLN A O 1
ATOM 691 N N . SER A 1 85 ? -11.391 -9.311 17.370 1.00 94.12 85 SER A N 1
ATOM 692 C CA . SER A 1 85 ? -12.090 -9.981 16.263 1.00 94.12 85 SER A CA 1
ATOM 693 C C . SER A 1 85 ? -11.434 -11.310 15.861 1.00 94.12 85 SER A C 1
ATOM 695 O O . SER A 1 85 ? -11.735 -11.827 14.790 1.00 94.12 85 SER A O 1
ATOM 697 N N . ASP A 1 86 ? -10.526 -11.865 16.673 1.00 94.31 86 ASP A N 1
ATOM 698 C CA . ASP A 1 86 ? -9.712 -13.024 16.274 1.00 94.31 86 ASP A CA 1
ATOM 699 C C . ASP A 1 86 ? -10.538 -14.272 15.942 1.00 94.31 86 ASP A C 1
ATOM 701 O O . ASP A 1 86 ? -10.301 -14.909 14.917 1.00 94.31 86 ASP A O 1
ATOM 705 N N . GLU A 1 87 ? -11.576 -14.561 16.732 1.00 95.38 87 GLU A N 1
ATOM 706 C CA . GLU A 1 87 ? -12.468 -15.704 16.485 1.00 95.38 87 GLU A CA 1
ATOM 707 C C . GLU A 1 87 ? -13.183 -15.612 15.125 1.00 95.38 87 GLU A C 1
ATOM 709 O O . GLU A 1 87 ? -13.452 -16.636 14.506 1.00 95.38 87 GLU A O 1
ATOM 714 N N . GLN A 1 88 ? -13.437 -14.403 14.604 1.00 95.38 88 GLN A N 1
ATOM 715 C CA . GLN A 1 88 ? -14.066 -14.214 13.289 1.00 95.38 88 GLN A CA 1
ATOM 716 C C . GLN A 1 88 ? -13.141 -14.622 12.131 1.00 95.38 88 GLN A C 1
ATOM 718 O O . GLN A 1 88 ? -13.615 -14.987 11.057 1.00 95.38 88 GLN A O 1
ATOM 723 N N . PHE A 1 89 ? -11.824 -14.547 12.333 1.00 95.75 89 PHE A N 1
ATOM 724 C CA . PHE A 1 89 ? -10.820 -14.742 11.282 1.00 95.75 89 PHE A CA 1
ATOM 725 C C . PHE A 1 89 ? -9.874 -15.906 11.571 1.00 95.75 89 PHE A C 1
ATOM 727 O O . PHE A 1 89 ? -8.831 -16.040 10.928 1.00 95.75 89 PHE A O 1
ATOM 734 N N . ARG A 1 90 ? -10.239 -16.759 12.528 1.00 94.56 90 ARG A N 1
ATOM 735 C CA . ARG A 1 90 ? -9.398 -17.840 13.038 1.00 94.56 90 ARG A CA 1
ATOM 736 C C . ARG A 1 90 ? -8.955 -18.827 11.958 1.00 94.56 90 ARG A C 1
ATOM 738 O O . ARG A 1 90 ? -7.819 -19.294 12.011 1.00 94.56 90 ARG A O 1
ATOM 745 N N . ASP A 1 91 ? -9.812 -19.073 10.969 1.00 95.06 91 ASP A N 1
ATOM 746 C CA . ASP A 1 91 ? -9.554 -19.994 9.855 1.00 95.06 91 ASP A CA 1
ATOM 747 C C . ASP A 1 91 ? -8.569 -19.437 8.812 1.00 95.06 91 ASP A C 1
ATOM 749 O O . ASP A 1 91 ? -8.063 -20.174 7.965 1.00 95.06 91 ASP A O 1
ATOM 753 N N . ILE A 1 92 ? -8.271 -18.136 8.861 1.00 94.69 92 ILE A N 1
ATOM 754 C CA . ILE A 1 92 ? -7.354 -17.483 7.926 1.00 94.69 92 ILE A CA 1
ATOM 755 C C . ILE A 1 92 ? -5.931 -17.562 8.500 1.00 94.69 92 ILE A C 1
ATOM 757 O O . ILE A 1 92 ? -5.720 -17.127 9.632 1.00 94.69 92 ILE A O 1
ATOM 761 N N . PRO A 1 93 ? -4.920 -18.064 7.769 1.00 93.12 93 PRO A N 1
ATOM 762 C CA . PRO A 1 93 ? -3.575 -18.247 8.313 1.00 93.12 93 PRO A CA 1
ATOM 763 C C . PRO A 1 93 ? -2.936 -16.952 8.828 1.00 93.12 93 PRO A C 1
ATOM 765 O O . PRO A 1 93 ? -2.981 -15.919 8.160 1.00 93.12 93 PRO A O 1
ATOM 768 N N . LEU A 1 94 ? -2.279 -17.017 9.989 1.00 93.12 94 LEU A N 1
ATOM 769 C CA . LEU A 1 94 ? -1.530 -15.890 10.547 1.00 93.12 94 LEU A CA 1
ATOM 770 C C . LEU A 1 94 ? -0.327 -15.533 9.658 1.00 93.12 94 LEU A C 1
ATOM 772 O O . LEU A 1 94 ? 0.432 -16.406 9.221 1.00 93.12 94 LEU A O 1
ATOM 776 N N . LEU A 1 95 ? -0.123 -14.239 9.427 1.00 90.75 95 LEU A N 1
ATOM 777 C CA . LEU A 1 95 ? 1.076 -13.718 8.789 1.00 90.75 95 LEU A CA 1
ATOM 778 C C . LEU A 1 95 ? 2.189 -13.603 9.838 1.00 90.75 95 LEU A C 1
ATOM 780 O O . LEU A 1 95 ? 2.161 -12.739 10.711 1.00 90.75 95 LEU A O 1
ATOM 784 N N . THR A 1 96 ? 3.185 -14.474 9.738 1.00 81.50 96 THR A N 1
ATOM 785 C CA . THR A 1 96 ? 4.420 -14.432 10.519 1.00 81.50 96 THR A CA 1
ATOM 786 C C . THR A 1 96 ? 5.592 -14.227 9.567 1.00 81.50 96 THR A C 1
ATOM 788 O O . THR A 1 96 ? 5.478 -14.465 8.362 1.00 81.50 96 THR A O 1
ATOM 791 N N . SER A 1 97 ? 6.755 -13.836 10.088 1.00 72.94 97 SER A N 1
ATOM 792 C CA . SER A 1 97 ? 7.962 -13.635 9.272 1.00 72.94 97 SER A CA 1
ATOM 793 C C . SER A 1 97 ? 8.405 -14.887 8.498 1.00 72.94 97 SER A C 1
ATOM 795 O O . SER A 1 97 ? 9.209 -14.783 7.574 1.00 72.94 97 SER A O 1
ATOM 797 N N . THR A 1 98 ? 7.896 -16.065 8.869 1.00 71.56 98 THR A N 1
ATOM 798 C CA . THR A 1 98 ? 8.207 -17.355 8.242 1.00 71.56 98 THR A CA 1
ATOM 799 C C . THR A 1 98 ? 7.026 -17.988 7.507 1.00 71.56 98 THR A C 1
ATOM 801 O O . THR A 1 98 ? 7.249 -18.934 6.755 1.00 71.56 98 THR A O 1
ATOM 804 N N . SER A 1 99 ? 5.788 -17.512 7.698 1.00 72.06 99 SER A N 1
ATOM 805 C CA . SER A 1 99 ? 4.601 -18.203 7.173 1.00 72.06 99 SER A CA 1
ATOM 806 C C . SER A 1 99 ? 4.287 -17.897 5.713 1.00 72.06 99 SER A C 1
ATOM 808 O O . SER A 1 99 ? 3.613 -18.699 5.071 1.00 72.06 99 SER A O 1
ATOM 810 N N . SER A 1 100 ? 4.775 -16.779 5.165 1.00 76.50 100 SER A N 1
ATOM 811 C CA . SER A 1 100 ? 4.536 -16.415 3.768 1.00 76.50 100 SER A CA 1
ATOM 812 C C . SER A 1 100 ? 5.846 -16.222 2.997 1.00 76.50 100 SER A C 1
ATOM 814 O O . SER A 1 100 ? 6.732 -15.478 3.429 1.00 76.50 100 SER A O 1
ATOM 816 N N . PRO A 1 101 ? 5.992 -16.868 1.823 1.00 78.25 101 PRO A N 1
ATOM 817 C CA . PRO A 1 101 ? 7.163 -16.681 0.976 1.00 78.25 101 PRO A CA 1
ATOM 818 C C . PRO A 1 101 ? 7.162 -15.328 0.251 1.00 78.25 101 PRO A C 1
ATOM 820 O O . PRO A 1 101 ? 8.205 -14.949 -0.277 1.00 78.25 101 PRO A O 1
ATOM 823 N N . VAL A 1 102 ? 6.031 -14.608 0.226 1.00 83.56 102 VAL A N 1
ATOM 824 C CA . VAL A 1 102 ? 5.843 -13.385 -0.577 1.00 83.56 102 VAL A CA 1
ATOM 825 C C . VAL A 1 102 ? 5.843 -12.120 0.274 1.00 83.56 102 VAL A C 1
ATOM 827 O O . VAL A 1 102 ? 6.447 -11.123 -0.112 1.00 83.56 102 VAL A O 1
ATOM 830 N N . VAL A 1 103 ? 5.191 -12.143 1.436 1.00 87.44 103 VAL A N 1
ATOM 831 C CA . VAL A 1 103 ? 5.046 -10.968 2.306 1.00 87.44 103 VAL A CA 1
ATOM 832 C C . VAL A 1 103 ? 5.451 -11.353 3.715 1.00 87.44 103 VAL A C 1
ATOM 834 O O . VAL A 1 103 ? 5.042 -12.396 4.205 1.00 87.44 103 VAL A O 1
ATOM 837 N N . ALA A 1 104 ? 6.231 -10.513 4.379 1.00 86.31 104 ALA A N 1
ATOM 838 C CA . ALA A 1 104 ? 6.539 -10.650 5.793 1.00 86.31 104 ALA A CA 1
ATOM 839 C C . ALA A 1 104 ? 6.356 -9.306 6.495 1.00 86.31 104 ALA A C 1
ATOM 841 O O . ALA A 1 104 ? 6.591 -8.252 5.901 1.00 86.31 104 ALA A O 1
ATOM 842 N N . TYR A 1 105 ? 5.960 -9.360 7.763 1.00 83.88 105 TYR A N 1
ATOM 843 C CA . TYR A 1 105 ? 5.824 -8.196 8.629 1.00 83.88 105 TYR A CA 1
ATOM 844 C C . TYR A 1 105 ? 6.487 -8.479 9.973 1.00 83.88 105 TYR A C 1
ATOM 846 O O . TYR A 1 105 ? 6.223 -9.513 10.586 1.00 83.88 105 TYR A O 1
ATOM 854 N N . ASP A 1 106 ? 7.343 -7.568 10.429 1.00 80.62 106 ASP A N 1
ATOM 855 C CA . ASP A 1 106 ? 8.085 -7.679 11.694 1.00 80.62 106 ASP A CA 1
ATOM 856 C C . ASP A 1 106 ? 7.696 -6.599 12.722 1.00 80.62 106 ASP A C 1
ATOM 858 O O . ASP A 1 106 ? 8.456 -6.301 13.646 1.00 80.62 106 ASP A O 1
ATOM 862 N N . ARG A 1 107 ? 6.490 -6.032 12.574 1.00 74.75 107 ARG A N 1
ATOM 863 C CA . ARG A 1 107 ? 5.933 -4.915 13.363 1.00 74.75 107 ARG A CA 1
ATOM 864 C C . ARG A 1 107 ? 6.485 -3.529 13.036 1.00 74.75 107 ARG A C 1
ATOM 866 O O . ARG A 1 107 ? 5.863 -2.552 13.432 1.00 74.75 107 ARG A O 1
ATOM 873 N N . HIS A 1 108 ? 7.585 -3.430 12.293 1.00 76.06 108 HIS A N 1
ATOM 874 C CA . HIS A 1 108 ? 8.189 -2.141 11.934 1.00 76.06 108 HIS A CA 1
ATOM 875 C C . HIS A 1 108 ? 8.230 -1.937 10.424 1.00 76.06 108 HIS A C 1
ATOM 877 O O . HIS A 1 108 ? 8.018 -0.831 9.934 1.00 76.06 108 HIS A O 1
ATOM 883 N N . GLN A 1 109 ? 8.474 -3.010 9.677 1.00 82.81 109 GLN A N 1
ATOM 884 C CA . GLN A 1 109 ? 8.615 -2.972 8.232 1.00 82.81 109 GLN A CA 1
ATOM 885 C C . GLN A 1 109 ? 7.890 -4.137 7.574 1.00 82.81 109 GLN A C 1
ATOM 887 O O . GLN A 1 109 ? 7.731 -5.230 8.130 1.00 82.81 109 GLN A O 1
ATOM 892 N N . ILE A 1 110 ? 7.483 -3.888 6.334 1.00 85.00 110 ILE A N 1
ATOM 893 C CA . ILE A 1 110 ? 6.977 -4.920 5.445 1.00 85.00 110 ILE A CA 1
ATOM 894 C C . ILE A 1 110 ? 8.035 -5.253 4.423 1.00 85.00 110 ILE A C 1
ATOM 896 O O . ILE A 1 110 ? 8.545 -4.388 3.717 1.00 85.00 110 ILE A O 1
ATOM 900 N N . THR A 1 111 ? 8.337 -6.542 4.343 1.00 87.44 111 THR A N 1
ATOM 901 C CA . THR A 1 111 ? 9.168 -7.092 3.286 1.00 87.44 111 THR A CA 1
ATOM 902 C C . THR A 1 111 ? 8.256 -7.756 2.274 1.00 87.44 111 THR A C 1
ATOM 904 O O . THR A 1 111 ? 7.666 -8.800 2.551 1.00 87.44 111 THR A O 1
ATOM 907 N N . TRP A 1 112 ? 8.165 -7.159 1.091 1.00 88.25 112 TRP A N 1
ATOM 908 C CA . TRP A 1 112 ? 7.521 -7.763 -0.065 1.00 88.25 112 TRP A CA 1
ATOM 909 C C . TRP A 1 112 ? 8.587 -8.326 -1.007 1.00 88.25 112 TRP A C 1
ATOM 911 O O . TRP A 1 112 ? 9.450 -7.610 -1.513 1.00 88.25 112 TRP A O 1
ATOM 921 N N . LYS A 1 113 ? 8.536 -9.639 -1.222 1.00 88.00 113 LYS A N 1
ATOM 922 C CA . LYS A 1 113 ? 9.378 -10.377 -2.163 1.00 88.00 113 LYS A CA 1
ATOM 923 C C . LYS A 1 113 ? 8.633 -10.494 -3.487 1.00 88.00 113 LYS A C 1
ATOM 925 O O . LYS A 1 113 ? 8.067 -11.542 -3.792 1.00 88.00 113 LYS A O 1
ATOM 930 N N . ALA A 1 114 ? 8.613 -9.391 -4.230 1.00 83.88 114 ALA A N 1
ATOM 931 C CA . ALA A 1 114 ? 7.952 -9.315 -5.525 1.00 83.88 114 ALA A CA 1
ATOM 932 C C . ALA A 1 114 ? 8.497 -10.370 -6.494 1.00 83.88 114 ALA A C 1
ATOM 934 O O . ALA A 1 114 ? 9.715 -10.526 -6.639 1.00 83.88 114 ALA A O 1
ATOM 935 N N . GLN A 1 115 ? 7.595 -11.088 -7.156 1.00 82.81 115 GLN A N 1
ATOM 936 C CA . GLN A 1 115 ? 7.949 -12.058 -8.187 1.00 82.81 115 GLN A CA 1
ATOM 937 C C . GLN A 1 115 ? 8.065 -11.385 -9.556 1.00 82.81 115 GLN A C 1
ATOM 939 O O . GLN A 1 115 ? 8.898 -11.802 -10.365 1.00 82.81 115 GLN A O 1
ATOM 944 N N . ALA A 1 116 ? 7.276 -10.334 -9.807 1.00 83.00 116 ALA A N 1
ATOM 945 C CA . ALA A 1 116 ? 7.337 -9.551 -11.033 1.00 83.00 116 ALA A CA 1
ATOM 946 C C . ALA A 1 116 ? 6.740 -8.148 -10.836 1.00 83.00 116 ALA A C 1
ATOM 948 O O . ALA A 1 116 ? 5.573 -7.985 -10.518 1.00 83.00 116 ALA A O 1
ATOM 949 N N . ILE A 1 117 ? 7.535 -7.119 -11.123 1.00 84.12 117 ILE A N 1
ATOM 950 C CA . ILE A 1 117 ? 7.177 -5.698 -10.930 1.00 84.12 117 ILE A CA 1
ATOM 951 C C . ILE A 1 117 ? 6.938 -4.941 -12.251 1.00 84.12 117 ILE A C 1
ATOM 953 O O . ILE A 1 117 ? 6.808 -3.717 -12.264 1.00 84.12 117 ILE A O 1
ATOM 957 N N . CYS A 1 118 ? 6.893 -5.658 -13.379 1.00 84.81 118 CYS A N 1
ATOM 958 C CA . CYS A 1 118 ? 6.676 -5.097 -14.715 1.00 84.81 118 CYS A CA 1
ATOM 959 C C . CYS A 1 118 ? 5.446 -5.715 -15.382 1.00 84.81 118 CYS A C 1
ATOM 961 O O . CYS A 1 118 ? 5.269 -6.927 -15.346 1.00 84.81 118 CYS A O 1
ATOM 963 N N . GLU A 1 119 ? 4.625 -4.885 -16.031 1.00 80.81 119 GLU A N 1
ATOM 964 C CA . GLU A 1 119 ? 3.545 -5.356 -16.916 1.00 80.81 119 GLU A CA 1
ATOM 965 C C . GLU A 1 119 ? 4.131 -5.846 -18.249 1.00 80.81 119 GLU A C 1
ATOM 967 O O . GLU A 1 119 ? 3.769 -6.902 -18.768 1.00 80.81 119 GLU A O 1
ATOM 972 N N . THR A 1 120 ? 5.079 -5.084 -18.801 1.00 80.19 120 THR A N 1
ATOM 973 C CA . THR A 1 120 ? 5.791 -5.432 -20.035 1.00 80.19 120 THR A CA 1
ATOM 974 C C . THR A 1 120 ? 7.293 -5.310 -19.822 1.00 80.19 120 THR A C 1
ATOM 976 O O . THR A 1 120 ? 7.785 -4.305 -19.303 1.00 80.19 120 THR A O 1
ATOM 979 N N . HIS A 1 121 ? 8.025 -6.342 -20.227 1.00 79.31 121 HIS A N 1
ATOM 980 C CA . HIS A 1 121 ? 9.460 -6.466 -20.041 1.00 79.31 121 HIS A CA 1
ATOM 981 C C . HIS A 1 121 ? 10.184 -6.373 -21.383 1.00 79.31 121 HIS A C 1
ATOM 983 O O . HIS A 1 121 ? 9.980 -7.190 -22.285 1.00 79.31 121 HIS A O 1
ATOM 989 N N . HIS A 1 122 ? 11.048 -5.368 -21.485 1.00 77.12 122 HIS A N 1
ATOM 990 C CA . HIS A 1 122 ? 11.827 -5.051 -22.683 1.00 77.12 122 HIS A CA 1
ATOM 991 C C . HIS A 1 122 ? 13.332 -5.067 -22.421 1.00 77.12 122 HIS A C 1
ATOM 993 O O . HIS A 1 122 ? 14.095 -4.698 -23.303 1.00 77.12 122 HIS A O 1
ATOM 999 N N . PHE A 1 123 ? 13.783 -5.415 -21.216 1.00 80.31 123 PHE A N 1
ATOM 1000 C CA . PHE A 1 123 ? 15.137 -5.084 -20.787 1.00 80.31 123 PHE A CA 1
ATOM 1001 C C . PHE A 1 123 ? 15.790 -6.221 -20.022 1.00 80.31 123 PHE A C 1
ATOM 1003 O O . PHE A 1 123 ? 15.176 -6.808 -19.145 1.00 80.31 123 PHE A O 1
ATOM 1010 N N . GLN A 1 124 ? 17.055 -6.503 -20.302 1.00 81.38 124 GLN A N 1
ATOM 1011 C CA . GLN A 1 124 ? 17.861 -7.450 -19.544 1.00 81.38 124 GLN A CA 1
ATOM 1012 C C . GLN A 1 124 ? 19.005 -6.711 -18.852 1.00 81.38 124 GLN A C 1
ATOM 1014 O O . GLN A 1 124 ? 19.604 -5.803 -19.426 1.00 81.38 124 GLN A O 1
ATOM 1019 N N . LEU A 1 125 ? 19.310 -7.112 -17.617 1.00 81.38 125 LEU A N 1
ATOM 1020 C CA . LEU A 1 125 ? 20.528 -6.678 -16.942 1.00 81.38 125 LEU A CA 1
ATOM 1021 C C . LEU A 1 125 ? 21.696 -7.505 -17.475 1.00 81.38 125 LEU A C 1
ATOM 1023 O O . LEU A 1 125 ? 21.709 -8.730 -17.317 1.00 81.38 125 LEU A O 1
ATOM 1027 N N . GLU A 1 126 ? 22.673 -6.840 -18.077 1.00 80.62 126 GLU A N 1
ATOM 1028 C CA . GLU A 1 126 ? 23.950 -7.437 -18.444 1.00 80.62 126 GLU A CA 1
ATOM 1029 C C . GLU A 1 126 ? 25.041 -6.917 -17.509 1.00 80.62 126 GLU A C 1
ATOM 1031 O O . GLU A 1 126 ? 25.071 -5.746 -17.133 1.00 80.62 126 GLU A O 1
ATOM 1036 N N . THR A 1 127 ? 25.912 -7.817 -17.058 1.00 77.25 127 THR A N 1
ATOM 1037 C CA . THR A 1 127 ? 27.037 -7.446 -16.198 1.00 77.25 127 THR A CA 1
ATOM 1038 C C . THR A 1 127 ? 28.287 -7.336 -17.053 1.00 77.25 127 THR A C 1
ATOM 1040 O O . THR A 1 127 ? 28.726 -8.336 -17.618 1.00 77.25 127 THR A O 1
ATOM 1043 N N . SER A 1 128 ? 28.886 -6.148 -17.091 1.00 73.25 128 SER A N 1
ATOM 1044 C CA . SER A 1 128 ? 30.174 -5.901 -17.739 1.00 73.25 128 SER A CA 1
ATOM 1045 C C . SER A 1 128 ? 31.220 -5.615 -16.660 1.00 73.25 128 SER A C 1
ATOM 1047 O O . SER A 1 128 ? 31.347 -4.511 -16.132 1.00 73.25 128 SER A O 1
ATOM 1049 N N . GLY A 1 129 ? 31.929 -6.656 -16.219 1.00 76.94 129 GLY A N 1
ATOM 1050 C CA . GLY A 1 129 ? 32.863 -6.554 -15.094 1.00 76.94 129 GLY A CA 1
ATOM 1051 C C . GLY A 1 129 ? 32.163 -6.165 -13.784 1.00 76.94 129 GLY A C 1
ATOM 1052 O O . GLY A 1 129 ? 31.498 -6.994 -13.163 1.00 76.94 129 GLY A O 1
ATOM 1053 N N . LYS A 1 130 ? 32.342 -4.912 -13.343 1.00 71.56 130 LYS A N 1
ATOM 1054 C CA . LYS A 1 130 ? 31.724 -4.367 -12.119 1.00 71.56 130 LYS A CA 1
ATOM 1055 C C . LYS A 1 130 ? 30.496 -3.493 -12.377 1.00 71.56 130 LYS A C 1
ATOM 1057 O O . LYS A 1 130 ? 29.803 -3.143 -11.421 1.00 71.56 130 LYS A O 1
ATOM 1062 N N . THR A 1 131 ? 30.223 -3.133 -13.627 1.00 69.00 131 THR A N 1
ATOM 1063 C CA . THR A 1 131 ? 29.056 -2.330 -13.990 1.00 69.00 131 THR A CA 1
ATOM 1064 C C . THR A 1 131 ? 27.892 -3.234 -14.373 1.00 69.00 131 THR A C 1
ATOM 1066 O O . THR A 1 131 ? 28.064 -4.372 -14.817 1.00 69.00 131 THR A O 1
ATOM 1069 N N . VAL A 1 132 ? 26.681 -2.729 -14.151 1.00 75.62 132 VAL A N 1
ATOM 1070 C CA . VAL A 1 132 ? 25.459 -3.347 -14.660 1.00 75.62 132 VAL A CA 1
ATOM 1071 C C . VAL A 1 132 ? 24.852 -2.412 -15.678 1.00 75.62 132 VAL A C 1
ATOM 1073 O O . VAL A 1 132 ? 24.565 -1.260 -15.358 1.00 75.62 132 VAL A O 1
ATOM 1076 N N . GLU A 1 133 ? 24.671 -2.928 -16.880 1.00 81.81 133 GLU A N 1
ATOM 1077 C CA . GLU A 1 133 ? 24.108 -2.224 -18.019 1.00 81.81 133 GLU A CA 1
ATOM 1078 C C . GLU A 1 133 ? 22.727 -2.793 -18.343 1.00 81.81 133 GLU A C 1
ATOM 1080 O O . GLU A 1 133 ? 22.421 -3.956 -18.063 1.00 81.81 133 GLU A O 1
ATOM 1085 N N . ILE A 1 134 ? 21.872 -1.946 -18.911 1.00 82.44 134 ILE A N 1
ATOM 1086 C CA . ILE A 1 134 ? 20.533 -2.328 -19.350 1.00 82.44 134 ILE A CA 1
ATOM 1087 C C . ILE A 1 134 ? 20.586 -2.513 -20.861 1.00 82.44 134 ILE A C 1
ATOM 1089 O O . ILE A 1 134 ? 20.871 -1.564 -21.589 1.00 82.44 134 ILE A O 1
ATOM 1093 N N . GLN A 1 135 ? 20.261 -3.708 -21.342 1.00 81.56 135 GLN A N 1
ATOM 1094 C CA . GLN A 1 135 ? 20.121 -3.965 -22.771 1.00 81.56 135 GLN A CA 1
ATOM 1095 C C . GLN A 1 135 ? 18.667 -4.173 -23.152 1.00 81.56 135 GLN A C 1
ATOM 1097 O O . GLN A 1 135 ? 17.925 -4.861 -22.453 1.00 81.56 135 GLN A O 1
ATOM 1102 N N . ASN A 1 136 ? 18.265 -3.591 -24.281 1.00 80.12 136 ASN A N 1
ATOM 1103 C CA . ASN A 1 136 ? 16.939 -3.813 -24.839 1.00 80.12 136 ASN A CA 1
ATOM 1104 C C . ASN A 1 136 ? 16.849 -5.235 -25.411 1.00 80.12 136 ASN A C 1
ATOM 1106 O O . ASN A 1 136 ? 17.729 -5.685 -26.144 1.00 80.12 136 ASN A O 1
ATOM 1110 N N . LYS A 1 137 ? 15.771 -5.933 -25.077 1.00 75.00 137 LYS A N 1
ATOM 1111 C CA . LYS A 1 137 ? 15.452 -7.271 -25.541 1.00 75.00 137 LYS A CA 1
ATOM 1112 C C . LYS A 1 137 ? 14.238 -7.191 -26.460 1.00 75.00 137 LYS A C 1
ATOM 1114 O O . LYS A 1 137 ? 13.149 -6.777 -26.061 1.00 75.00 137 LYS A O 1
ATOM 1119 N N . HIS A 1 138 ? 14.431 -7.625 -27.699 1.00 68.25 138 HIS A N 1
ATOM 1120 C CA . HIS A 1 138 ? 13.357 -7.808 -28.667 1.00 68.25 138 HIS A CA 1
ATOM 1121 C C . HIS A 1 138 ? 13.172 -9.301 -28.983 1.00 68.25 138 HIS A C 1
ATOM 1123 O O . HIS A 1 138 ? 14.173 -10.001 -29.150 1.00 68.25 138 HIS A O 1
ATOM 1129 N N . PRO A 1 139 ? 11.924 -9.803 -29.084 1.00 77.00 139 PRO A N 1
ATOM 1130 C CA . PRO A 1 139 ? 10.654 -9.114 -28.819 1.00 77.00 139 PRO A CA 1
ATOM 1131 C C . PRO A 1 139 ? 10.375 -8.938 -27.314 1.00 77.00 139 PRO A C 1
ATOM 1133 O O . PRO A 1 139 ? 10.992 -9.589 -26.471 1.00 77.00 139 PRO A O 1
ATOM 1136 N N . PHE A 1 140 ? 9.433 -8.053 -26.987 1.00 70.56 140 PHE A N 1
ATOM 1137 C CA . PHE A 1 140 ? 9.004 -7.809 -25.611 1.00 70.56 140 PHE A CA 1
ATOM 1138 C C . PHE A 1 140 ? 8.136 -8.944 -25.065 1.00 70.56 140 PHE A C 1
ATOM 1140 O O . PHE A 1 140 ? 7.482 -9.661 -25.823 1.00 70.56 140 PHE A O 1
ATOM 1147 N N . GLN A 1 141 ? 8.128 -9.103 -23.743 1.00 76.62 141 GLN A N 1
ATOM 1148 C CA . GLN A 1 141 ? 7.337 -10.122 -23.055 1.00 76.62 141 GLN A CA 1
ATOM 1149 C C . GLN A 1 141 ? 6.349 -9.469 -22.095 1.00 76.62 141 GLN A C 1
ATOM 1151 O O . GLN A 1 141 ? 6.712 -8.569 -21.340 1.00 76.62 141 GLN A O 1
ATOM 1156 N N . PHE A 1 142 ? 5.104 -9.938 -22.110 1.00 73.19 142 PHE A N 1
ATOM 1157 C CA . PHE A 1 142 ? 4.126 -9.577 -21.092 1.00 73.19 142 PHE A CA 1
ATOM 1158 C C . PHE A 1 142 ? 4.371 -10.407 -19.838 1.00 73.19 142 PHE A C 1
ATOM 1160 O O . PHE A 1 142 ? 4.444 -11.636 -19.915 1.00 73.19 142 PHE A O 1
ATOM 1167 N N . TYR A 1 143 ? 4.477 -9.739 -18.696 1.00 76.12 143 TYR A N 1
ATOM 1168 C CA . TYR A 1 143 ? 4.596 -10.381 -17.398 1.00 76.12 143 TYR A CA 1
ATOM 1169 C C . TYR A 1 143 ? 3.301 -10.195 -16.618 1.00 76.12 143 TYR A C 1
ATOM 1171 O O . TYR A 1 143 ? 2.628 -9.169 -16.706 1.00 76.12 143 TYR A O 1
ATOM 1179 N N . VAL A 1 144 ? 2.949 -11.226 -15.855 1.00 82.25 144 VAL A N 1
ATOM 1180 C CA . VAL A 1 144 ? 1.962 -11.080 -14.792 1.00 82.25 144 VAL A CA 1
ATOM 1181 C C . VAL A 1 144 ? 2.690 -10.398 -13.646 1.00 82.25 144 VAL A C 1
ATOM 1183 O O . VAL A 1 144 ? 3.655 -10.963 -13.136 1.00 82.25 144 VAL A O 1
ATOM 1186 N N . TRP A 1 145 ? 2.280 -9.184 -13.300 1.00 88.44 145 TRP A N 1
ATOM 1187 C CA . TRP A 1 145 ? 2.891 -8.411 -12.226 1.00 88.44 145 TRP A CA 1
ATOM 1188 C C . TRP A 1 145 ? 2.151 -8.643 -10.915 1.00 88.44 145 TRP A C 1
ATOM 1190 O O . TRP A 1 145 ? 0.955 -8.940 -10.915 1.00 88.44 145 TRP A O 1
ATOM 1200 N N . ASP A 1 146 ? 2.861 -8.514 -9.799 1.00 90.50 146 ASP A N 1
ATOM 1201 C CA . ASP A 1 146 ? 2.302 -8.673 -8.469 1.00 90.50 146 ASP A CA 1
ATOM 1202 C C . ASP A 1 146 ? 2.361 -7.396 -7.628 1.00 90.50 146 ASP A C 1
ATOM 1204 O O . ASP A 1 146 ? 3.128 -6.474 -7.900 1.00 90.50 146 ASP A O 1
ATOM 1208 N N . HIS A 1 147 ? 1.496 -7.327 -6.617 1.00 90.50 147 HIS A N 1
ATOM 1209 C CA . HIS A 1 147 ? 1.515 -6.307 -5.572 1.00 90.50 147 HIS A CA 1
ATOM 1210 C C . HIS A 1 147 ? 0.850 -6.828 -4.292 1.00 90.50 147 HIS A C 1
ATOM 1212 O O . HIS A 1 147 ? 0.286 -7.925 -4.258 1.00 90.50 147 HIS A O 1
ATOM 1218 N N . VAL A 1 148 ? 0.950 -6.043 -3.219 1.00 91.56 148 VAL A N 1
ATOM 1219 C CA . VAL A 1 148 ? 0.420 -6.388 -1.896 1.00 91.56 148 VAL A CA 1
ATOM 1220 C C . VAL A 1 148 ? -0.578 -5.331 -1.452 1.00 91.56 148 VAL A C 1
ATOM 1222 O O . VAL A 1 148 ? -0.269 -4.140 -1.492 1.00 91.56 148 VAL A O 1
ATOM 1225 N N . SER A 1 149 ? -1.723 -5.783 -0.949 1.00 92.75 149 SER A N 1
ATOM 1226 C CA . SER A 1 149 ? -2.771 -4.927 -0.396 1.00 92.75 149 SER A CA 1
ATOM 1227 C C . SER A 1 149 ? -3.015 -5.242 1.073 1.00 92.75 149 SER A C 1
ATOM 1229 O O . SER A 1 149 ? -3.117 -6.406 1.465 1.00 92.75 149 SER A O 1
ATOM 1231 N N . PHE A 1 150 ? -3.151 -4.192 1.882 1.00 93.62 150 PHE A N 1
ATOM 1232 C CA . PHE A 1 150 ? -3.515 -4.286 3.295 1.00 93.62 150 PHE A CA 1
ATOM 1233 C C . PHE A 1 150 ? -4.973 -3.893 3.467 1.00 93.62 150 PHE A C 1
ATOM 1235 O O . PHE A 1 150 ? -5.355 -2.754 3.204 1.00 93.62 150 PHE A O 1
ATOM 1242 N N . VAL A 1 151 ? -5.786 -4.840 3.922 1.00 94.94 151 VAL A N 1
ATOM 1243 C CA . VAL A 1 151 ? -7.219 -4.644 4.139 1.00 94.94 151 VAL A CA 1
ATOM 1244 C C . VAL A 1 151 ? -7.471 -4.566 5.634 1.00 94.94 151 VAL A C 1
ATOM 1246 O O . VAL A 1 151 ? -7.363 -5.562 6.344 1.00 94.94 151 VAL A O 1
ATOM 1249 N N . PHE A 1 152 ? -7.808 -3.374 6.113 1.00 95.38 152 PHE A N 1
ATOM 1250 C CA . PHE A 1 152 ? -8.066 -3.118 7.525 1.00 95.38 152 PHE A CA 1
ATOM 1251 C C . PHE A 1 152 ? -9.535 -3.389 7.854 1.00 95.38 152 PHE A C 1
ATOM 1253 O O . PHE A 1 152 ? -10.429 -2.679 7.394 1.00 95.38 152 PHE A O 1
ATOM 1260 N N . HIS A 1 153 ? -9.799 -4.399 8.680 1.00 95.81 153 HIS A N 1
ATOM 1261 C CA . HIS A 1 153 ? -11.138 -4.670 9.188 1.00 95.81 153 HIS A CA 1
ATOM 1262 C C . HIS A 1 153 ? -11.551 -3.580 10.179 1.00 95.81 153 HIS A C 1
ATOM 1264 O O . HIS A 1 153 ? -10.893 -3.369 11.195 1.00 95.81 153 HIS A O 1
ATOM 1270 N N . THR A 1 154 ? -12.653 -2.884 9.929 1.00 90.50 154 THR A N 1
ATOM 1271 C CA . THR A 1 154 ? -13.110 -1.805 10.807 1.00 90.50 154 THR A CA 1
ATOM 1272 C C . THR A 1 154 ? -14.630 -1.804 10.914 1.00 90.50 154 THR A C 1
ATOM 1274 O O . THR A 1 154 ? -15.330 -1.955 9.919 1.00 90.50 154 THR A O 1
ATOM 1277 N N . LYS A 1 155 ? -15.155 -1.605 12.131 1.00 84.62 155 LYS A N 1
ATOM 1278 C CA . LYS A 1 155 ? -16.596 -1.400 12.389 1.00 84.62 155 LYS A CA 1
ATOM 1279 C C . LYS A 1 155 ? -17.038 0.064 12.182 1.00 84.62 155 LYS A C 1
ATOM 1281 O O . LYS A 1 155 ? -18.156 0.426 12.522 1.00 84.62 155 LYS A O 1
ATOM 1286 N N . GLY A 1 156 ? -16.152 0.911 11.657 1.00 86.56 156 GLY A N 1
ATOM 1287 C CA . GLY A 1 156 ? -16.371 2.333 11.371 1.00 86.56 156 GLY A CA 1
ATOM 1288 C C . GLY A 1 156 ? -15.261 2.883 10.470 1.00 86.56 156 GLY A C 1
ATOM 1289 O O . GLY A 1 156 ? -14.658 2.127 9.716 1.00 86.56 156 GLY A O 1
ATOM 1290 N N . MET A 1 157 ? -14.924 4.168 10.572 1.00 88.56 157 MET A N 1
ATOM 1291 C CA . MET A 1 157 ? -13.823 4.762 9.795 1.00 88.56 157 MET A CA 1
ATOM 1292 C C . MET A 1 157 ? -12.552 4.911 10.635 1.00 88.56 157 MET A C 1
ATOM 1294 O O . MET A 1 157 ? -12.626 5.066 11.858 1.00 88.56 157 MET A O 1
ATOM 1298 N N . LEU A 1 158 ? -11.390 4.834 9.985 1.00 92.00 158 LEU A N 1
ATOM 1299 C CA . LEU A 1 158 ? -10.118 5.239 10.580 1.00 92.00 158 LEU A CA 1
ATOM 1300 C C . LEU A 1 158 ? -9.997 6.758 10.431 1.00 92.00 158 LEU A C 1
ATOM 1302 O O . LEU A 1 158 ? -10.104 7.278 9.321 1.00 92.00 158 LEU A O 1
ATOM 1306 N N . THR A 1 159 ? -9.840 7.470 11.541 1.00 92.75 159 THR A N 1
ATOM 1307 C CA . THR A 1 159 ? -9.855 8.935 11.557 1.00 92.75 159 THR A CA 1
ATOM 1308 C C . THR A 1 159 ? -8.442 9.492 11.607 1.00 92.75 159 THR A C 1
ATOM 1310 O O . THR A 1 159 ? -7.595 8.981 12.335 1.00 92.75 159 THR A O 1
ATOM 1313 N N . PHE A 1 160 ? -8.202 10.572 10.873 1.00 93.88 160 PHE A N 1
ATOM 1314 C CA . PHE A 1 160 ? -6.941 11.305 10.884 1.00 93.88 160 PHE A CA 1
ATOM 1315 C C . PHE A 1 160 ? -7.237 12.802 10.981 1.00 93.88 160 PHE A C 1
ATOM 1317 O O . PHE A 1 160 ? -8.273 13.240 10.471 1.00 93.88 160 PHE A O 1
ATOM 1324 N N . PRO A 1 161 ? -6.337 13.605 11.578 1.00 92.31 161 PRO A N 1
ATOM 1325 C CA . PRO A 1 161 ? -6.472 15.054 11.552 1.00 92.31 161 PRO A CA 1
ATOM 1326 C C . PRO A 1 161 ? -6.608 15.561 10.113 1.00 92.31 161 PRO A C 1
ATOM 1328 O O . PRO A 1 161 ? -5.848 15.150 9.231 1.00 92.31 161 PRO A O 1
ATOM 1331 N N . LYS A 1 162 ? -7.540 16.487 9.870 1.00 90.44 162 LYS A N 1
ATOM 1332 C CA . LYS A 1 162 ? -7.831 17.014 8.526 1.00 90.44 162 LYS A CA 1
ATOM 1333 C C . LYS A 1 162 ? -6.588 17.582 7.840 1.00 90.44 162 LYS A C 1
ATOM 1335 O O . LYS A 1 162 ? -6.346 17.281 6.674 1.00 90.44 162 LYS A O 1
ATOM 1340 N N . LYS A 1 163 ? -5.746 18.309 8.585 1.00 90.44 163 LYS A N 1
ATOM 1341 C CA . LYS A 1 163 ? -4.445 18.821 8.117 1.00 90.44 163 LYS A CA 1
ATOM 1342 C C . LYS A 1 163 ? -3.552 17.707 7.560 1.00 90.44 163 LYS A C 1
ATOM 1344 O O . LYS A 1 163 ? -2.925 17.876 6.519 1.00 90.44 163 LYS A O 1
ATOM 1349 N N . LYS A 1 164 ? -3.547 16.541 8.211 1.00 92.00 164 LYS A N 1
ATOM 1350 C CA . LYS A 1 164 ? -2.769 15.369 7.794 1.00 92.00 164 LYS A CA 1
ATOM 1351 C C . LYS A 1 164 ? -3.371 14.670 6.577 1.00 92.00 164 LYS A C 1
ATOM 1353 O O . LYS A 1 164 ? -2.640 14.299 5.662 1.00 92.00 164 LYS A O 1
ATOM 1358 N N . LEU A 1 165 ? -4.697 14.542 6.528 1.00 91.94 165 LEU A N 1
ATOM 1359 C CA . LEU A 1 165 ? -5.401 14.042 5.343 1.00 91.94 165 LEU A CA 1
ATOM 1360 C C . LEU A 1 165 ? -5.126 14.931 4.130 1.00 91.94 165 LEU A C 1
ATOM 1362 O O . LEU A 1 165 ? -4.760 14.429 3.077 1.00 91.94 165 LEU A O 1
ATOM 1366 N N . LYS A 1 166 ? -5.215 16.254 4.281 1.00 90.69 166 LYS A N 1
ATOM 1367 C CA . LYS A 1 166 ? -4.920 17.202 3.201 1.00 90.69 166 LYS A CA 1
ATOM 1368 C C . LYS A 1 166 ? -3.460 17.114 2.748 1.00 90.69 166 LYS A C 1
ATOM 1370 O O . LYS A 1 166 ? -3.211 17.089 1.550 1.00 90.69 166 LYS A O 1
ATOM 1375 N N . ALA A 1 167 ? -2.513 17.008 3.683 1.00 91.50 167 ALA A N 1
ATOM 1376 C CA . ALA A 1 167 ? -1.090 16.870 3.366 1.00 91.50 167 ALA A CA 1
ATOM 1377 C C . ALA A 1 167 ? -0.734 15.538 2.674 1.00 91.50 167 ALA A C 1
ATOM 1379 O O . ALA A 1 167 ? 0.213 15.490 1.895 1.00 91.50 167 ALA A O 1
ATOM 1380 N N . SER A 1 168 ? -1.484 14.466 2.945 1.00 92.69 168 SER A N 1
ATOM 1381 C CA . SER A 1 168 ? -1.301 13.150 2.312 1.00 92.69 168 SER A CA 1
ATOM 1382 C C . SER A 1 168 ? -2.085 12.988 1.006 1.00 92.69 168 SER A C 1
ATOM 1384 O O . SER A 1 168 ? -1.870 12.011 0.286 1.00 92.69 168 SER A O 1
ATOM 1386 N N . LEU A 1 169 ? -2.991 13.918 0.694 1.00 92.44 169 LEU A N 1
ATOM 1387 C CA . LEU A 1 169 ? -3.864 13.864 -0.471 1.00 92.44 169 LEU A CA 1
ATOM 1388 C C . LEU A 1 169 ? -3.156 14.380 -1.726 1.00 92.44 169 LEU A C 1
ATOM 1390 O O . LEU A 1 169 ? -2.676 15.509 -1.789 1.00 92.44 169 LEU A O 1
ATOM 1394 N N . SER A 1 170 ? -3.164 13.556 -2.765 1.00 90.75 170 SER A N 1
ATOM 1395 C CA . SER A 1 170 ? -2.639 1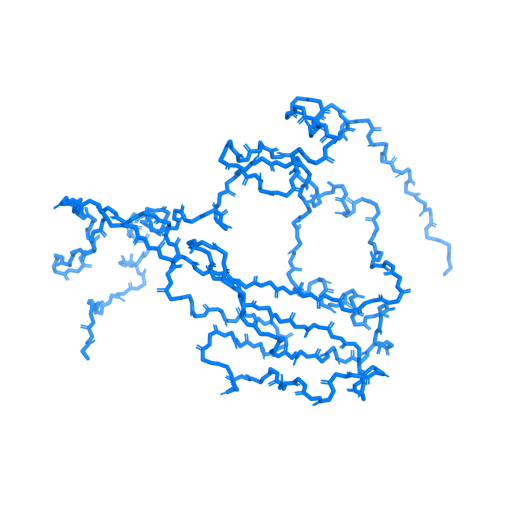3.866 -4.092 1.00 90.75 170 SER A CA 1
ATOM 1396 C C . SER A 1 170 ? -3.726 13.699 -5.152 1.00 90.75 170 SER A C 1
ATOM 1398 O O . SER A 1 170 ? -4.629 12.871 -5.006 1.00 90.75 170 SER A O 1
ATOM 1400 N N . CYS A 1 171 ? -3.649 14.515 -6.206 1.00 90.75 171 CYS A N 1
ATOM 1401 C CA . CYS A 1 171 ? -4.517 14.413 -7.375 1.00 90.75 171 CYS A CA 1
ATOM 1402 C C . CYS A 1 171 ? -3.752 13.735 -8.514 1.00 90.75 171 CYS A C 1
ATOM 1404 O O . CYS A 1 171 ? -2.696 14.238 -8.899 1.00 90.75 171 CYS A O 1
ATOM 1406 N N . LEU A 1 172 ? -4.294 12.646 -9.055 1.00 87.19 172 LEU A N 1
ATOM 1407 C CA . LEU A 1 172 ? -3.664 11.838 -10.099 1.00 87.19 172 LEU A CA 1
ATOM 1408 C C . LEU A 1 172 ? -4.540 11.770 -11.354 1.00 87.19 172 LEU A C 1
ATOM 1410 O O . LEU A 1 172 ? -5.775 11.798 -11.280 1.00 87.19 172 LEU A O 1
ATOM 1414 N N . ASP A 1 173 ? -3.881 11.673 -12.508 1.00 87.88 173 ASP A N 1
ATOM 1415 C CA . ASP A 1 173 ? -4.542 11.312 -13.760 1.00 87.88 173 ASP A CA 1
ATOM 1416 C C . ASP A 1 173 ? -5.089 9.891 -13.666 1.00 87.88 173 ASP A C 1
ATOM 1418 O O . ASP A 1 173 ? -4.532 9.042 -12.969 1.00 87.88 173 ASP A O 1
ATOM 1422 N N . LEU A 1 174 ? -6.182 9.621 -14.370 1.00 85.69 174 LEU A N 1
ATOM 1423 C CA . LEU A 1 174 ? -6.718 8.268 -14.445 1.00 85.69 174 LEU A CA 1
ATOM 1424 C C . LEU A 1 174 ? -5.905 7.449 -15.438 1.00 85.69 174 LEU A C 1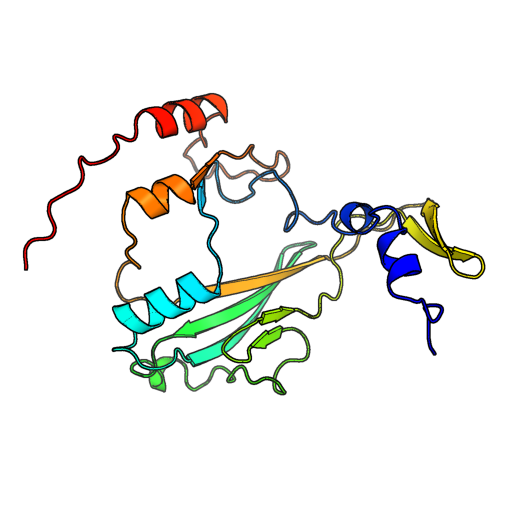
ATOM 1426 O O . LEU A 1 174 ? -5.513 7.947 -16.494 1.00 85.69 174 LEU A O 1
ATOM 1430 N N . ASP A 1 175 ? -5.696 6.179 -15.115 1.00 83.81 175 ASP A N 1
ATOM 1431 C CA . ASP A 1 175 ? -5.152 5.226 -16.071 1.00 83.81 175 ASP A CA 1
ATOM 1432 C C . ASP A 1 175 ? -6.135 5.084 -17.252 1.00 83.81 175 ASP A C 1
ATOM 1434 O O . ASP A 1 175 ? -7.255 4.598 -17.057 1.00 83.81 175 ASP A O 1
ATOM 1438 N N . PRO A 1 176 ? -5.744 5.465 -18.485 1.00 79.06 176 PRO A N 1
ATOM 1439 C CA . PRO A 1 176 ? -6.629 5.409 -19.647 1.00 79.06 176 PRO A CA 1
ATOM 1440 C C . PRO A 1 176 ? -7.037 3.977 -20.016 1.00 79.06 176 PRO A C 1
ATOM 1442 O O . PRO A 1 176 ? -8.000 3.782 -20.759 1.00 79.06 176 PRO A O 1
ATOM 1445 N N . LYS A 1 177 ? -6.321 2.960 -19.516 1.00 77.19 177 LYS A N 1
ATOM 1446 C CA . LYS A 1 177 ? -6.648 1.545 -19.724 1.00 77.19 177 LYS A CA 1
ATOM 1447 C C . LYS A 1 177 ? -7.774 1.059 -18.806 1.00 77.19 177 LYS A C 1
ATOM 1449 O O . LYS A 1 177 ? -8.289 -0.042 -19.020 1.00 77.19 177 LYS A O 1
ATOM 1454 N N . VAL A 1 178 ? -8.143 1.823 -17.774 1.00 73.69 178 VAL A N 1
ATOM 1455 C CA . VAL A 1 178 ? -9.170 1.432 -16.804 1.00 73.69 178 VAL A CA 1
ATOM 1456 C C . VAL A 1 178 ? -10.440 2.229 -17.032 1.00 73.69 178 VAL A C 1
ATOM 1458 O O . VAL A 1 178 ? -10.482 3.444 -16.869 1.00 73.69 178 VAL A O 1
ATOM 1461 N N . ASN A 1 179 ? -11.516 1.514 -17.347 1.00 69.38 179 ASN A N 1
ATOM 1462 C CA . ASN A 1 179 ? -12.837 2.108 -17.353 1.00 69.38 179 ASN A CA 1
ATOM 1463 C C . ASN A 1 179 ? -13.432 2.045 -15.938 1.00 69.38 179 ASN A C 1
ATOM 1465 O O . ASN A 1 179 ? -13.956 1.011 -15.531 1.00 69.38 179 ASN A O 1
ATOM 1469 N N . LEU A 1 180 ? -13.324 3.151 -15.198 1.00 66.69 180 LEU A N 1
ATOM 1470 C CA . LEU A 1 180 ? -13.909 3.303 -13.860 1.00 66.69 180 LEU A CA 1
ATOM 1471 C C . LEU A 1 180 ? -15.397 3.678 -13.886 1.00 66.69 180 LEU A C 1
ATOM 1473 O O . LEU A 1 180 ? -16.035 3.721 -12.836 1.00 66.69 180 LEU A O 1
ATOM 1477 N N . SER A 1 181 ? -15.965 3.948 -15.066 1.00 54.66 181 SER A N 1
ATOM 1478 C CA . SER A 1 181 ? -17.331 4.455 -15.192 1.00 54.66 181 SER A CA 1
ATOM 1479 C C . SER A 1 181 ? -18.377 3.342 -15.054 1.00 54.66 181 SER A C 1
ATOM 1481 O O . SER A 1 181 ? -18.943 2.843 -16.021 1.00 54.66 181 SER A O 1
ATOM 1483 N N . CYS A 1 182 ? -18.702 3.007 -13.808 1.00 49.66 182 CYS A N 1
ATOM 1484 C CA . CYS A 1 182 ? -20.009 2.462 -13.436 1.00 49.66 182 CYS A CA 1
ATOM 1485 C C . CYS A 1 182 ? -20.982 3.600 -13.052 1.00 49.66 182 CYS A C 1
ATOM 1487 O O . CYS A 1 182 ? -21.658 3.515 -12.034 1.00 49.66 182 CYS A O 1
ATOM 1489 N N . GLY A 1 183 ? -21.051 4.673 -13.853 1.00 49.75 183 GLY A N 1
ATOM 1490 C CA . GLY A 1 183 ? -22.117 5.688 -13.765 1.00 49.75 183 GLY A CA 1
ATOM 1491 C C . GLY A 1 183 ? -21.765 7.053 -13.159 1.00 49.75 183 GLY A C 1
ATOM 1492 O O . GLY A 1 183 ? -22.545 7.982 -13.338 1.00 49.75 183 GLY A O 1
ATOM 1493 N N . GLU A 1 184 ? -20.599 7.234 -12.538 1.00 55.78 184 GLU A N 1
ATOM 1494 C CA . GLU A 1 184 ? -20.106 8.558 -12.131 1.00 55.78 184 GLU A CA 1
ATOM 1495 C C . GLU A 1 184 ? -18.783 8.835 -12.844 1.00 55.78 184 GLU A C 1
ATOM 1497 O O . GLU A 1 184 ? -17.804 8.104 -12.691 1.00 55.78 184 GLU A O 1
ATOM 1502 N N . ASN A 1 185 ? -18.760 9.861 -13.695 1.00 59.06 185 ASN A N 1
ATOM 1503 C CA . ASN A 1 185 ? -17.531 10.269 -14.363 1.00 59.06 185 ASN A CA 1
ATOM 1504 C C . ASN A 1 185 ? -16.569 10.800 -13.299 1.00 59.06 185 ASN A C 1
ATOM 1506 O O . ASN A 1 185 ? -16.843 11.823 -12.672 1.00 59.06 185 ASN A O 1
ATOM 1510 N N . CYS A 1 186 ? -15.439 10.121 -13.111 1.00 68.31 186 CYS A N 1
ATOM 1511 C CA . CYS A 1 186 ? -14.319 10.688 -12.378 1.00 68.31 186 CYS A CA 1
ATOM 1512 C C . CYS A 1 186 ? -13.974 12.073 -12.960 1.00 68.31 186 CYS A C 1
ATOM 1514 O O . CYS A 1 186 ? -13.982 12.271 -14.179 1.00 68.31 186 CYS A O 1
ATOM 1516 N N . SER A 1 187 ? -13.700 13.035 -12.081 1.00 72.69 187 SER A N 1
ATOM 1517 C CA . SER A 1 187 ? -13.362 14.407 -12.458 1.00 72.69 187 SER A CA 1
ATOM 1518 C C . SER A 1 187 ? -12.116 14.463 -13.351 1.00 72.69 187 SER A C 1
ATOM 1520 O O . SER A 1 187 ? -11.237 13.602 -13.295 1.00 72.69 187 SER A O 1
ATOM 1522 N N . SER A 1 188 ? -11.981 15.521 -14.155 1.00 83.25 188 SER A N 1
ATOM 1523 C CA . SER A 1 188 ? -10.683 15.809 -14.774 1.00 83.25 188 SER A CA 1
ATOM 1524 C C . SER A 1 188 ? -9.639 16.101 -13.689 1.00 83.25 188 SER A C 1
ATOM 1526 O O . SER A 1 188 ? -9.980 16.549 -12.589 1.00 83.25 188 SER A O 1
ATOM 1528 N N . LEU A 1 189 ? -8.353 15.899 -13.994 1.00 85.06 189 LEU A N 1
ATOM 1529 C CA . LEU A 1 189 ? -7.275 16.242 -13.063 1.00 85.06 189 LEU A CA 1
ATOM 1530 C C . LEU A 1 189 ? -7.344 17.716 -12.629 1.00 85.06 189 LEU A C 1
ATOM 1532 O O . LEU A 1 189 ? -7.106 18.039 -11.466 1.00 85.06 189 LEU A O 1
ATOM 1536 N N . GLU A 1 190 ? -7.696 18.616 -13.547 1.00 87.31 190 GLU A N 1
ATOM 1537 C CA . GLU A 1 190 ? -7.867 20.042 -13.256 1.00 87.31 190 GLU A CA 1
ATOM 1538 C C . GLU A 1 190 ? -9.015 20.297 -12.279 1.00 87.31 190 GLU A C 1
ATOM 1540 O O . GLU A 1 190 ? -8.844 21.049 -11.318 1.00 87.31 190 GLU A O 1
ATOM 1545 N N . ALA A 1 191 ? -10.158 19.633 -12.473 1.00 87.19 191 ALA A N 1
ATOM 1546 C CA . ALA A 1 191 ? -11.295 19.729 -11.566 1.00 87.19 191 ALA A CA 1
ATOM 1547 C C . ALA A 1 191 ? -10.961 19.149 -10.181 1.00 87.19 191 ALA A C 1
ATOM 1549 O O . ALA A 1 191 ? -11.281 19.770 -9.169 1.00 87.19 191 ALA A O 1
ATOM 1550 N N . ALA A 1 192 ? -10.240 18.024 -10.114 1.00 87.56 192 ALA A N 1
ATOM 1551 C CA . ALA A 1 192 ? -9.772 17.445 -8.854 1.00 87.56 192 ALA A CA 1
ATOM 1552 C C . ALA A 1 192 ? -8.811 18.390 -8.106 1.00 87.56 192 ALA A C 1
ATOM 1554 O O . ALA A 1 192 ? -8.975 18.637 -6.910 1.00 87.56 192 ALA A O 1
ATOM 1555 N N . LYS A 1 193 ? -7.855 19.001 -8.821 1.00 89.56 193 LYS A N 1
ATOM 1556 C CA . LYS A 1 193 ? -6.940 20.013 -8.264 1.00 89.56 193 LYS A CA 1
ATOM 1557 C C . LYS A 1 193 ? -7.673 21.276 -7.818 1.00 89.56 193 LYS A C 1
ATOM 1559 O O . LYS A 1 193 ? -7.296 21.873 -6.813 1.00 89.56 193 LYS A O 1
ATOM 1564 N N . SER A 1 194 ? -8.690 21.707 -8.563 1.00 89.50 194 SER A N 1
ATOM 1565 C CA . SER A 1 194 ? -9.534 22.842 -8.184 1.00 89.50 194 SER A CA 1
ATOM 1566 C C . SER A 1 194 ? -10.288 22.541 -6.890 1.00 89.50 194 SER A C 1
ATOM 1568 O O . SER A 1 194 ? -10.187 23.318 -5.945 1.00 89.50 194 SER A O 1
ATOM 1570 N N . PHE A 1 195 ? -10.921 21.369 -6.793 1.00 88.12 195 PHE A N 1
ATOM 1571 C CA . PHE A 1 195 ? -11.581 20.908 -5.573 1.00 88.12 195 PHE A CA 1
ATOM 1572 C C . PHE A 1 195 ? -10.622 20.876 -4.377 1.00 88.12 195 PHE A C 1
ATOM 1574 O O . PHE A 1 195 ? -10.945 21.413 -3.319 1.00 88.12 195 PHE A O 1
ATOM 1581 N N . LEU A 1 196 ? -9.404 20.350 -4.549 1.00 86.69 196 LEU A N 1
ATOM 1582 C CA . LEU A 1 196 ? -8.401 20.308 -3.481 1.00 86.69 196 LEU A CA 1
ATOM 1583 C C . LEU A 1 196 ? -8.083 21.702 -2.909 1.00 86.69 196 LEU A C 1
ATOM 1585 O O . LEU A 1 196 ? -7.888 21.842 -1.704 1.00 86.69 196 LEU A O 1
ATOM 1589 N N . LYS A 1 197 ? -8.072 22.744 -3.753 1.00 86.75 197 LYS A N 1
ATOM 1590 C CA . LYS A 1 197 ? -7.855 24.138 -3.324 1.00 86.75 197 LYS A CA 1
ATOM 1591 C C . LYS A 1 197 ? -9.030 24.714 -2.534 1.00 86.75 197 LYS A C 1
ATOM 1593 O O . LYS A 1 197 ? -8.821 25.629 -1.747 1.00 86.75 197 LYS A O 1
ATOM 1598 N N . THR A 1 198 ? -10.243 24.200 -2.739 1.00 87.06 198 THR A N 1
ATOM 1599 C CA . THR A 1 198 ? -11.436 24.632 -1.987 1.00 87.06 198 THR A CA 1
ATOM 1600 C C . THR A 1 198 ? -11.505 24.042 -0.581 1.00 87.06 198 THR A C 1
ATOM 1602 O O . THR A 1 198 ? -12.290 24.515 0.238 1.00 87.06 198 THR A O 1
ATOM 1605 N N . LEU A 1 199 ? -10.682 23.032 -0.274 1.00 84.00 199 LEU A N 1
ATOM 1606 C CA . LEU A 1 199 ? -10.594 22.477 1.071 1.00 84.00 199 LEU A CA 1
ATOM 1607 C C . LEU A 1 199 ? -9.966 23.511 2.011 1.00 84.00 199 LEU A C 1
ATOM 1609 O O . LEU A 1 199 ? -8.748 23.704 2.024 1.00 84.00 199 LEU A O 1
ATOM 1613 N N . VAL A 1 200 ? -10.815 24.163 2.801 1.00 77.38 200 VAL A N 1
ATOM 1614 C CA . VAL A 1 200 ? -10.421 25.118 3.841 1.00 77.38 200 VAL A CA 1
ATOM 1615 C C . VAL A 1 200 ? -9.555 24.406 4.882 1.00 77.38 200 VAL A C 1
ATOM 1617 O O . VAL A 1 200 ? -9.896 23.301 5.322 1.00 77.38 200 VAL A O 1
ATOM 1620 N N . ASP A 1 201 ? -8.425 25.022 5.233 1.00 68.88 201 ASP A N 1
ATOM 1621 C CA . ASP A 1 201 ? -7.656 24.646 6.417 1.00 68.88 201 ASP A CA 1
ATOM 1622 C C . ASP A 1 201 ? -8.464 25.081 7.635 1.00 68.88 201 ASP A C 1
ATOM 1624 O O . ASP A 1 201 ? -8.847 26.245 7.722 1.00 68.88 201 ASP A O 1
ATOM 1628 N N . ASP A 1 202 ? -8.784 24.152 8.533 1.00 63.44 202 ASP A N 1
ATOM 1629 C CA . ASP A 1 202 ? -9.405 24.560 9.790 1.00 63.44 202 ASP A CA 1
ATOM 1630 C C . ASP A 1 202 ? -8.391 25.445 10.529 1.00 63.44 202 ASP A C 1
ATOM 1632 O O . ASP A 1 202 ? -7.211 25.084 10.613 1.00 63.44 202 ASP A O 1
ATOM 1636 N N . GLU A 1 203 ? -8.836 26.610 11.011 1.00 56.84 203 GLU A N 1
ATOM 1637 C CA . GLU A 1 203 ? -8.069 27.395 11.979 1.00 56.84 203 GLU A CA 1
ATOM 1638 C C . GLU A 1 203 ? -7.736 26.474 13.152 1.00 56.84 203 GLU A C 1
ATOM 1640 O O . GLU A 1 203 ? -8.593 25.693 13.575 1.00 56.84 203 GLU A O 1
ATOM 1645 N N . ASP A 1 204 ? -6.479 26.506 13.604 1.00 48.03 204 ASP A N 1
ATOM 1646 C CA . ASP A 1 204 ? -5.969 25.653 14.671 1.00 48.03 204 ASP A CA 1
ATOM 1647 C C . ASP A 1 204 ? -6.930 25.711 15.871 1.00 48.03 204 ASP A C 1
ATOM 1649 O O . ASP A 1 204 ? -6.963 26.684 16.623 1.00 48.03 204 ASP A O 1
ATOM 1653 N N . GLY A 1 205 ? -7.763 24.677 16.015 1.00 43.69 205 GLY A N 1
ATOM 1654 C CA . GLY A 1 205 ? -8.600 24.508 17.188 1.00 43.69 205 GLY A CA 1
ATOM 1655 C C . GLY A 1 205 ? -7.670 24.351 18.376 1.00 43.69 205 GLY A C 1
ATOM 1656 O O . GLY A 1 205 ? -6.912 23.382 18.427 1.00 43.69 205 GLY A O 1
ATOM 1657 N N . GLU A 1 206 ? -7.703 25.339 19.269 1.00 41.91 206 GLU A N 1
ATOM 1658 C CA . GLU A 1 206 ? -7.013 25.343 20.552 1.00 41.91 206 GLU A CA 1
ATOM 1659 C C . GLU A 1 206 ? -7.062 23.949 21.191 1.00 41.91 206 GLU A C 1
ATOM 1661 O O . GLU A 1 206 ? -8.135 23.355 21.338 1.00 41.91 206 GLU A O 1
ATOM 1666 N N . GLU A 1 207 ? -5.889 23.438 21.576 1.00 43.69 207 GLU A N 1
ATOM 1667 C CA . GLU A 1 207 ? -5.780 22.365 22.559 1.00 43.69 207 GLU A CA 1
ATOM 1668 C C . GLU A 1 207 ? -6.563 22.785 23.808 1.00 43.69 207 GLU A C 1
ATOM 1670 O O . GLU A 1 207 ? -6.088 23.584 24.614 1.00 43.69 207 GLU A O 1
ATOM 1675 N N . HIS A 1 208 ? -7.772 22.251 23.974 1.00 36.97 208 HIS A N 1
ATOM 1676 C CA . HIS A 1 208 ? -8.484 22.292 25.245 1.00 36.97 208 HIS A CA 1
ATOM 1677 C C . HIS A 1 208 ? -8.554 20.886 25.838 1.00 36.97 208 HIS A C 1
ATOM 1679 O O . HIS A 1 208 ? -9.340 20.054 25.385 1.00 36.97 208 HIS A O 1
ATOM 1685 N N . ALA A 1 209 ? -7.748 20.750 26.899 1.00 35.38 209 ALA A N 1
ATOM 1686 C CA . ALA A 1 209 ? -7.726 19.778 28.001 1.00 35.38 209 ALA A CA 1
ATOM 1687 C C . ALA A 1 209 ? -7.167 18.367 27.746 1.00 35.38 209 ALA A C 1
ATOM 1689 O O . ALA A 1 209 ? -7.852 17.524 27.128 1.00 35.38 209 ALA A O 1
#